Protein AF-Q6QBT2-F1 (afdb_monomer_lite)

Foldseek 3Di:
DPDPPVVCVLCVQLQPDDDPALADFFFWKFFAAQAPPDQPGLVVRQWDQDPPRQTAGLTAGETQDCVSLVSCCVDPNNVRYDPLSYFYHHDHLQQALCCQAPNSLVVRLVSNVVSVVVSCVSYPGTQAIETEFEQRHNNRLRNVLNNLVVCCVVPVPHAAEYEYEQDDPVRHPDPCSVVSNVVSVVSCVVRHPYYHYHYPVVLVCCCCPPVVDPDDDVSSSSSVVSVVVCVVCVVSRHPD

Organism: NCBI:txid264970

pLDDT: mean 75.86, std 19.25, range [23.14, 93.19]

InterPro domains:
  IPR000217 Tubulin [PR01161] (47-66)
  IPR000217 Tubulin [PR01161] (89-100)
  IPR000217 Tubulin [PR01161] (102-126)
  IPR000217 Tubulin [PR01161] (128-146)
  IPR000217 Tubulin [PR01161] (147-168)
  IPR000217 Tubulin [PR01161] (172-185)
  IPR000217 Tubulin [PR01161] (186-206)
  IPR000217 Tubulin [PTHR11588] (42-240)
  IPR002453 Beta tubulin [PR01163] (37-54)
  IPR002453 Beta tubulin [PR01163] (84-95)
  IPR002453 Beta tubulin [PR01163] (104-122)
  IPR002453 Beta tubulin [PR01163] (148-160)
  IPR002453 Beta tubulin [PR01163] (208-220)
  IPR002453 Beta tubulin [PR01163] (226-235)
  IPR003008 Tubulin/FtsZ, GTPase domain [PF00091] (43-207)
  IPR003008 Tubulin/FtsZ, GTPase domain [SM00864] (43-240)
  IPR017975 Tubulin, conserved site [PS00227] (136-142)
  IPR036525 Tubulin/FtsZ, GTPase domain superfamily [G3DSA:3.40.50.1440] (24-240)
  IPR036525 Tubulin/FtsZ, GTPase domain superfamily [SSF52490] (39-239)

Radius of gyration: 17.33 Å; chains: 1; bounding box: 50×34×47 Å

Secondary structure (DSSP, 8-state):
--SSSTTHHHHSS---SS---TT----EEEEEEPPPSSTT-GGGGTEEEETTTEEEE-EEEEESSHHHHHHHHHSTTGGGS-GGGEEE-SS--TT-HHIIIIIHHHHHHHHHHHHHHHHHHTSSSEEEEEEEEESSSHIIIIIHHHHHHHHHHH-TTSEEEEEEEE--TTT---TTHHHHHHHHHHHHHHH-SEEEEEEHHHHHHHHHHTS--SS--HHHHHHHHHHHHHHHTHHHHS--

Sequence (240 aa):
FTSRPVSAVTKSVPLSSSRFPASTALTAMACTTVPPTSSWSAWSVYFNEASGNKYVPRAVLVDLEPGTMDAVRAGPFGQLFRPDNFVFGQSGAGNNWAKGHYTEGAELVDQVLDVVRREAESCDCIQGFQITHSLGGGTGAGMGTLLISKIREEFPDRMMATFSVVPSPKVSDTVVEPYNATLSVHQLVENSDETFCIDNEALYDICMRTLKLPNPSYGDLNHLVSAVMSGVTTCLRFPG

Structure (mmCIF, N/CA/C/O backbone):
data_AF-Q6QBT2-F1
#
_entry.id   AF-Q6QBT2-F1
#
loop_
_atom_site.group_PDB
_atom_site.id
_atom_site.type_symbol
_atom_site.label_atom_id
_atom_site.label_alt_id
_atom_site.label_comp_id
_atom_site.label_asym_id
_atom_site.label_entity_id
_atom_site.label_seq_id
_atom_site.pdbx_PDB_ins_code
_atom_site.Cartn_x
_atom_site.Cartn_y
_atom_site.Cartn_z
_atom_site.occupancy
_atom_site.B_iso_or_equiv
_atom_site.auth_seq_id
_atom_site.auth_comp_id
_atom_site.auth_asym_id
_atom_site.auth_atom_id
_atom_site.pdbx_PDB_model_num
ATOM 1 N N . PHE A 1 1 ? -31.746 1.662 -11.233 1.00 23.14 1 PHE A N 1
ATOM 2 C CA . PHE A 1 1 ? -31.271 2.555 -10.155 1.00 23.14 1 PHE A CA 1
ATOM 3 C C . PHE A 1 1 ? -30.345 1.848 -9.148 1.00 23.14 1 PHE A C 1
ATOM 5 O O . PHE A 1 1 ? -30.112 2.385 -8.079 1.00 23.14 1 PHE A O 1
ATOM 12 N N . THR A 1 2 ? -29.745 0.694 -9.477 1.00 24.06 2 THR A N 1
ATOM 13 C CA . THR A 1 2 ? -29.110 -0.183 -8.464 1.00 24.06 2 THR A CA 1
ATOM 14 C C . THR A 1 2 ? -27.745 -0.771 -8.859 1.00 24.06 2 THR A C 1
ATOM 16 O O . THR A 1 2 ? -27.259 -1.668 -8.190 1.00 24.06 2 THR A O 1
ATOM 19 N N . SER A 1 3 ? -27.073 -0.272 -9.904 1.00 23.22 3 SER A N 1
ATOM 20 C CA . SER A 1 3 ? -25.808 -0.868 -10.391 1.00 23.22 3 SER A CA 1
ATOM 21 C C . SER A 1 3 ? -24.565 0.027 -10.292 1.00 23.22 3 SER A C 1
ATOM 23 O O . SER A 1 3 ? -23.471 -0.405 -10.644 1.00 23.22 3 SER A O 1
ATOM 25 N N . ARG A 1 4 ? -24.695 1.275 -9.822 1.00 24.14 4 ARG A N 1
ATOM 26 C CA . ARG A 1 4 ? -23.588 2.252 -9.815 1.00 24.14 4 ARG A CA 1
ATOM 27 C C . ARG A 1 4 ? -22.655 2.241 -8.586 1.00 24.14 4 ARG A C 1
ATOM 29 O O . ARG A 1 4 ? -21.475 2.491 -8.812 1.00 24.14 4 ARG A O 1
ATOM 36 N N . PRO A 1 5 ? -23.074 1.924 -7.343 1.00 25.14 5 PRO A N 1
ATOM 37 C CA . PRO A 1 5 ? -22.151 1.982 -6.201 1.00 25.14 5 PRO A CA 1
ATOM 38 C C . PRO A 1 5 ? -21.225 0.753 -6.101 1.00 25.14 5 PRO A C 1
ATOM 40 O O . PRO A 1 5 ? -20.109 0.859 -5.612 1.00 25.14 5 PRO A O 1
ATOM 43 N N . VAL A 1 6 ? -21.635 -0.403 -6.637 1.00 27.66 6 VAL A N 1
ATOM 44 C CA . VAL A 1 6 ? -20.929 -1.693 -6.459 1.00 27.66 6 VAL A CA 1
ATOM 45 C C . VAL A 1 6 ? -19.663 -1.809 -7.317 1.00 27.66 6 VAL A C 1
ATOM 47 O O . VAL A 1 6 ? -18.697 -2.460 -6.930 1.00 27.66 6 VAL A O 1
ATOM 50 N N . SER A 1 7 ? -19.617 -1.119 -8.460 1.00 23.86 7 SER A N 1
ATOM 51 C CA . SER A 1 7 ? -18.407 -1.065 -9.289 1.00 23.86 7 SER A CA 1
ATOM 52 C C . SER A 1 7 ? -17.306 -0.218 -8.635 1.00 23.86 7 SER A C 1
ATOM 54 O O . SER A 1 7 ? -16.150 -0.346 -9.019 1.00 23.86 7 SER A O 1
ATOM 56 N N . ALA A 1 8 ? -17.636 0.607 -7.634 1.00 29.05 8 ALA A N 1
ATOM 57 C CA . ALA A 1 8 ? -16.680 1.476 -6.963 1.00 29.05 8 ALA A CA 1
ATOM 58 C C . ALA A 1 8 ? -15.768 0.729 -5.987 1.00 29.05 8 ALA A C 1
ATOM 60 O O . ALA A 1 8 ? -14.699 1.230 -5.736 1.00 29.05 8 ALA A O 1
ATOM 61 N N . VAL A 1 9 ? -16.098 -0.461 -5.474 1.00 32.84 9 VAL A N 1
ATOM 62 C CA . VAL A 1 9 ? -15.214 -1.163 -4.505 1.00 32.84 9 VAL A CA 1
ATOM 63 C C . VAL A 1 9 ? -13.911 -1.638 -5.155 1.00 32.84 9 VAL A C 1
ATOM 65 O O . VAL A 1 9 ? -12.879 -1.742 -4.509 1.00 32.84 9 VAL A O 1
ATOM 68 N N . THR A 1 10 ? -13.972 -1.910 -6.459 1.00 32.47 10 THR A N 1
ATOM 69 C CA . THR A 1 10 ? -12.833 -2.333 -7.281 1.00 32.47 10 THR A CA 1
ATOM 70 C C . THR A 1 10 ? -12.317 -1.215 -8.180 1.00 32.47 10 THR A C 1
ATOM 72 O O . THR A 1 10 ? -11.136 -1.173 -8.502 1.00 32.47 10 THR A O 1
ATOM 75 N N . LYS A 1 11 ? -13.201 -0.294 -8.589 1.00 29.30 11 LYS A N 1
ATOM 76 C CA . LYS A 1 11 ? -12.831 0.891 -9.369 1.00 29.30 11 LYS A CA 1
ATOM 77 C C . LYS A 1 11 ? -12.440 2.095 -8.511 1.00 29.30 11 LYS A C 1
ATOM 79 O O . LYS A 1 11 ? -12.083 3.101 -9.106 1.00 29.30 11 LYS A O 1
ATOM 84 N N . SER A 1 12 ? -12.528 2.051 -7.176 1.00 32.59 12 SER A N 1
ATOM 85 C CA . SER A 1 12 ? -12.297 3.205 -6.278 1.00 32.59 12 SER A CA 1
ATOM 86 C C . SER A 1 12 ? -10.874 3.725 -6.315 1.00 32.59 12 SER A C 1
ATOM 88 O O . SER A 1 12 ? -10.666 4.859 -5.903 1.00 32.59 12 SER A O 1
ATOM 90 N N . VAL A 1 13 ? -9.927 2.989 -6.893 1.00 33.75 13 VAL A N 1
ATOM 91 C CA . VAL A 1 13 ? -8.681 3.584 -7.379 1.00 33.75 13 VAL A CA 1
ATOM 92 C C . VAL A 1 13 ? -8.704 3.573 -8.914 1.00 33.75 13 VAL A C 1
ATOM 94 O O . VAL A 1 13 ? -8.095 2.711 -9.546 1.00 33.75 13 VAL A O 1
ATOM 97 N N . PRO A 1 14 ? -9.446 4.488 -9.566 1.00 30.33 14 PRO A N 1
ATOM 98 C CA . PRO A 1 14 ? -9.354 4.663 -11.001 1.00 30.33 14 PRO A CA 1
ATOM 99 C C . PRO A 1 14 ? -8.041 5.414 -11.218 1.00 30.33 14 PRO A C 1
ATOM 101 O O . PRO A 1 14 ? -7.978 6.638 -11.130 1.00 30.33 14 PRO A O 1
ATOM 104 N N . LEU A 1 15 ? -6.959 4.677 -11.428 1.00 37.97 15 LEU A N 1
ATOM 105 C CA . LEU A 1 15 ? -5.639 5.247 -11.691 1.00 37.97 15 LEU A CA 1
ATOM 106 C C . LEU A 1 15 ? -5.616 5.791 -13.115 1.00 37.97 15 LEU A C 1
ATOM 108 O O . LEU A 1 15 ? -5.025 5.215 -14.027 1.00 37.97 15 LEU A O 1
ATOM 112 N N . SER A 1 16 ? -6.333 6.894 -13.322 1.00 25.88 16 SER A N 1
ATOM 113 C CA . SER A 1 16 ? -6.260 7.660 -14.547 1.00 25.88 16 SER A CA 1
ATOM 114 C C . SER A 1 16 ? -4.892 8.332 -14.609 1.00 25.88 16 SER A C 1
ATOM 116 O O . SER A 1 16 ? -4.575 9.222 -13.825 1.00 25.88 16 SER A O 1
ATOM 118 N N . SER A 1 17 ? -4.116 7.913 -15.604 1.00 26.62 17 SER A N 1
ATOM 119 C CA . SER A 1 17 ? -3.181 8.755 -16.357 1.00 26.62 17 SER A CA 1
ATOM 120 C C . SER A 1 17 ? -1.884 9.261 -15.717 1.00 26.62 17 SER A C 1
ATOM 122 O O . SER A 1 17 ? -1.267 10.153 -16.291 1.00 26.62 17 SER A O 1
ATOM 124 N N . SER A 1 18 ? -1.357 8.663 -14.652 1.00 26.78 18 SER A N 1
ATOM 125 C CA . SER A 1 18 ? 0.071 8.845 -14.352 1.00 26.78 18 SER A CA 1
ATOM 126 C C . SER A 1 18 ? 0.587 7.745 -13.447 1.00 26.78 18 SER A C 1
ATOM 128 O O . SER A 1 18 ? 0.124 7.638 -12.322 1.00 26.78 18 SER A O 1
ATOM 130 N N . ARG A 1 19 ? 1.529 6.958 -13.985 1.00 31.70 19 ARG A N 1
ATOM 131 C CA . ARG A 1 19 ? 2.502 6.097 -13.297 1.00 31.70 19 ARG A CA 1
ATOM 132 C C . ARG A 1 19 ? 1.980 5.474 -11.990 1.00 31.70 19 ARG A C 1
ATOM 134 O O . ARG A 1 19 ? 1.960 6.114 -10.951 1.00 31.70 19 ARG A O 1
ATOM 141 N N . PHE A 1 20 ? 1.703 4.176 -12.021 1.00 34.19 20 PHE A N 1
ATOM 142 C CA . PHE A 1 20 ? 2.238 3.332 -10.957 1.00 34.19 20 PHE A CA 1
ATOM 143 C C . PHE A 1 20 ? 3.721 3.170 -11.321 1.00 34.19 20 PHE A C 1
ATOM 145 O O . PHE A 1 20 ? 4.026 2.296 -12.131 1.00 34.19 20 PHE A O 1
ATOM 152 N N . PRO A 1 21 ? 4.660 4.043 -10.895 1.00 32.09 21 PRO A N 1
ATOM 153 C CA . PRO A 1 21 ? 6.038 3.608 -10.951 1.00 32.09 21 PRO A CA 1
ATOM 154 C C . PRO A 1 21 ? 6.138 2.470 -9.933 1.00 32.09 21 PRO A C 1
ATOM 156 O O . PRO A 1 21 ? 5.452 2.473 -8.907 1.00 32.09 21 PRO A O 1
ATOM 159 N N . ALA A 1 22 ? 7.042 1.531 -10.148 1.00 32.88 22 ALA A N 1
ATOM 160 C CA . ALA A 1 22 ? 7.424 0.567 -9.125 1.00 32.88 22 ALA A CA 1
ATOM 161 C C . ALA A 1 22 ? 7.916 1.230 -7.802 1.00 32.88 22 ALA A C 1
ATOM 163 O O . ALA A 1 22 ? 8.251 0.519 -6.856 1.00 32.88 22 ALA A O 1
ATOM 164 N N . SER A 1 23 ? 7.904 2.572 -7.679 1.00 31.78 23 SER A N 1
ATOM 165 C CA . SER A 1 23 ? 8.464 3.345 -6.571 1.00 31.78 23 SER A CA 1
ATOM 166 C C . SER A 1 23 ? 7.519 4.039 -5.572 1.00 31.78 23 SER A C 1
ATOM 168 O O . SER A 1 23 ? 8.003 4.406 -4.500 1.00 31.78 23 SER A O 1
ATOM 170 N N . THR A 1 24 ? 6.229 4.257 -5.859 1.00 34.53 24 THR A N 1
ATOM 171 C CA . THR A 1 24 ? 5.439 5.293 -5.144 1.00 34.53 24 THR A CA 1
ATOM 172 C C . THR A 1 24 ? 4.012 4.787 -4.864 1.00 34.53 24 THR A C 1
ATOM 174 O O . THR A 1 24 ? 3.199 4.665 -5.769 1.00 34.53 24 THR A O 1
ATOM 177 N N . ALA A 1 25 ? 3.768 4.195 -3.691 1.00 38.91 25 ALA A N 1
ATOM 178 C CA . ALA A 1 25 ? 3.260 4.890 -2.502 1.00 38.91 25 ALA A CA 1
ATOM 179 C C . ALA A 1 25 ? 1.769 5.236 -2.585 1.00 38.91 25 ALA A C 1
ATOM 181 O O . ALA A 1 25 ? 1.338 6.382 -2.646 1.00 38.91 25 ALA A O 1
ATOM 182 N N . LEU A 1 26 ? 0.964 4.185 -2.555 1.00 36.19 26 LEU A N 1
ATOM 183 C CA . LEU A 1 26 ? -0.349 4.307 -1.970 1.00 36.19 26 LEU A CA 1
ATOM 184 C C . LEU A 1 26 ? -0.543 3.061 -1.131 1.00 36.19 26 LEU A C 1
ATOM 186 O O . LEU A 1 26 ? -1.018 2.046 -1.634 1.00 36.19 26 LEU A O 1
ATOM 190 N N . THR A 1 27 ? -0.116 3.137 0.133 1.00 41.97 27 THR A N 1
ATOM 191 C CA . THR A 1 27 ? -0.465 2.126 1.132 1.00 41.97 27 THR A CA 1
ATOM 192 C C . THR A 1 27 ? -1.956 2.241 1.391 1.00 41.97 27 THR A C 1
ATOM 194 O O . THR A 1 27 ? -2.378 2.877 2.348 1.00 41.97 27 THR A O 1
ATOM 197 N N . ALA A 1 28 ? -2.756 1.687 0.479 1.00 43.19 28 ALA A N 1
ATOM 198 C CA . ALA A 1 28 ? -4.190 1.584 0.646 1.00 43.19 28 ALA A CA 1
ATOM 199 C C . ALA A 1 28 ? -4.421 0.602 1.781 1.00 43.19 28 ALA A C 1
ATOM 201 O O . ALA A 1 28 ? -4.203 -0.595 1.595 1.00 43.19 28 ALA A O 1
ATOM 202 N N . MET A 1 29 ? -4.818 1.128 2.935 1.00 44.72 29 MET A N 1
ATOM 203 C CA . MET A 1 29 ? -5.257 0.314 4.051 1.00 44.72 29 MET A CA 1
ATOM 204 C C . MET A 1 29 ? -6.764 0.160 4.007 1.00 44.72 29 MET A C 1
ATOM 206 O O . MET A 1 29 ? -7.469 1.134 4.259 1.00 44.72 29 MET A O 1
ATOM 210 N N . ALA A 1 30 ? -7.256 -1.040 3.709 1.00 50.44 30 ALA A N 1
ATOM 211 C CA . ALA A 1 30 ? -8.673 -1.332 3.879 1.00 50.44 30 ALA A CA 1
ATOM 212 C C . ALA A 1 30 ? -8.905 -2.037 5.215 1.00 50.44 30 ALA A C 1
ATOM 214 O O . ALA A 1 30 ? -8.354 -3.111 5.460 1.00 50.44 30 ALA A O 1
ATOM 215 N N . CYS A 1 31 ? -9.727 -1.424 6.063 1.00 45.59 31 CYS A N 1
ATOM 216 C CA . CYS A 1 31 ? -10.259 -2.057 7.261 1.00 45.59 31 CYS A CA 1
ATOM 217 C C . CYS A 1 31 ? -11.467 -2.904 6.854 1.00 45.59 31 CYS A C 1
ATOM 219 O O . CYS A 1 31 ? -12.434 -2.367 6.315 1.00 45.59 31 CYS A O 1
ATOM 221 N N . THR A 1 32 ? -11.400 -4.216 7.077 1.00 52.56 32 THR A N 1
ATOM 222 C CA . THR A 1 32 ? -12.521 -5.132 6.809 1.00 52.56 32 THR A CA 1
ATOM 223 C C . THR A 1 32 ? -13.320 -5.346 8.086 1.00 52.56 32 THR A C 1
ATOM 225 O O . THR A 1 32 ? -12.728 -5.564 9.139 1.00 52.56 32 THR A O 1
ATOM 228 N N . THR A 1 33 ? -14.651 -5.278 8.025 1.00 50.88 33 THR A N 1
ATOM 229 C CA . THR A 1 33 ? -15.525 -5.581 9.173 1.00 50.88 33 THR A CA 1
ATOM 230 C C . THR A 1 33 ? -16.295 -6.879 8.977 1.00 50.88 33 THR A C 1
ATOM 232 O O . THR A 1 33 ? -16.504 -7.325 7.849 1.00 50.88 33 THR A O 1
ATOM 235 N N . VAL A 1 34 ? -16.717 -7.505 10.079 1.00 47.50 34 VAL A N 1
ATOM 236 C CA . VAL A 1 34 ? -17.575 -8.699 10.022 1.00 47.50 34 VAL A CA 1
ATOM 237 C C . VAL A 1 34 ? -18.929 -8.312 9.406 1.00 47.50 34 VAL A C 1
ATOM 239 O O . VAL A 1 34 ? -19.552 -7.359 9.884 1.00 47.50 34 VAL A O 1
ATOM 242 N N . PRO A 1 35 ? -19.418 -9.016 8.366 1.00 49.38 35 PRO A N 1
ATOM 243 C CA . PRO A 1 35 ? -20.702 -8.691 7.762 1.00 49.38 35 PRO A CA 1
ATOM 244 C C . PRO A 1 35 ? -21.844 -8.908 8.772 1.00 49.38 35 PRO A C 1
ATOM 246 O O . PRO A 1 35 ? -21.860 -9.926 9.472 1.00 49.38 35 PRO A O 1
ATOM 249 N N . PRO A 1 36 ? -22.834 -7.999 8.851 1.00 46.97 36 PRO A N 1
ATOM 250 C CA . PRO A 1 36 ? -24.040 -8.232 9.637 1.00 46.97 36 PRO A CA 1
ATOM 251 C C . PRO A 1 36 ? -24.769 -9.493 9.160 1.00 46.97 36 PRO A C 1
ATOM 253 O O . PRO A 1 36 ? -24.796 -9.797 7.970 1.00 46.97 36 PRO A O 1
ATOM 256 N N . THR A 1 37 ? -25.416 -10.209 10.081 1.00 50.31 37 THR A N 1
ATOM 257 C CA . THR A 1 37 ? -26.161 -11.459 9.820 1.00 50.31 37 THR A CA 1
ATOM 258 C C . THR A 1 37 ? -27.360 -11.301 8.870 1.00 50.31 37 THR A C 1
ATOM 260 O O . THR A 1 37 ? -27.988 -12.292 8.499 1.00 50.31 37 THR A O 1
ATOM 263 N N . SER A 1 38 ? -27.684 -10.076 8.447 1.00 49.00 38 SER A N 1
ATOM 264 C CA . SER A 1 38 ? -28.693 -9.776 7.437 1.00 49.00 38 SER A CA 1
ATOM 265 C C . SER A 1 38 ? -28.053 -9.491 6.072 1.00 49.00 38 SER A C 1
ATOM 267 O O . SER A 1 38 ? -27.136 -8.688 5.924 1.00 49.00 38 SER A O 1
ATOM 269 N N . SER A 1 39 ? -28.606 -10.124 5.036 1.00 43.97 39 SER A N 1
ATOM 270 C CA . SER A 1 39 ? -28.177 -10.108 3.625 1.00 43.97 39 SER A CA 1
ATOM 271 C C . SER A 1 39 ? -28.080 -8.729 2.944 1.00 43.97 39 SER A C 1
ATOM 273 O O . SER A 1 39 ? -27.693 -8.651 1.781 1.00 43.97 39 SER A O 1
ATOM 275 N N . TRP A 1 40 ? -28.403 -7.641 3.646 1.00 44.19 40 TRP A N 1
ATOM 276 C CA . TRP A 1 40 ? -28.527 -6.280 3.115 1.00 44.19 40 TRP A CA 1
ATOM 277 C C . TRP A 1 40 ? -27.401 -5.328 3.554 1.00 44.19 40 TRP A C 1
ATOM 279 O O . TRP A 1 40 ? -27.513 -4.129 3.318 1.00 44.19 40 TRP A O 1
ATOM 289 N N . SER A 1 41 ? -26.322 -5.827 4.169 1.00 55.44 41 SER A N 1
ATOM 290 C CA . SER A 1 41 ? -25.271 -4.962 4.738 1.00 55.44 41 SER A CA 1
ATOM 291 C C . SER A 1 41 ? -23.838 -5.343 4.353 1.00 55.44 41 SER A C 1
ATOM 293 O O . SER A 1 41 ? -22.898 -4.848 4.956 1.00 55.44 41 SER A O 1
ATOM 295 N N . ALA A 1 42 ? -23.610 -6.185 3.343 1.00 59.69 42 ALA A N 1
ATOM 296 C CA . ALA A 1 42 ? -22.251 -6.634 3.000 1.00 59.69 42 ALA A CA 1
ATOM 297 C C . ALA A 1 42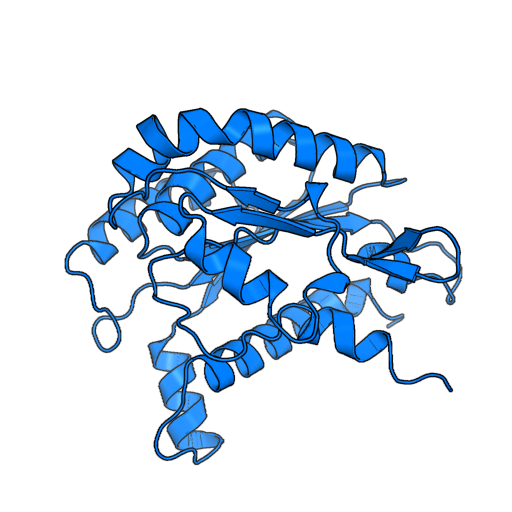 ? -21.336 -5.522 2.421 1.00 59.69 42 ALA A C 1
ATOM 299 O O . ALA A 1 42 ? -20.118 -5.668 2.342 1.00 59.69 42 ALA A O 1
ATOM 300 N N . TRP A 1 43 ? -21.901 -4.370 2.049 1.00 65.12 43 TRP A N 1
ATOM 301 C CA . TRP A 1 43 ? -21.146 -3.177 1.646 1.00 65.12 43 TRP A CA 1
ATOM 302 C C . TRP A 1 43 ? -20.525 -2.407 2.822 1.00 65.12 43 TRP A C 1
ATOM 304 O O . TRP A 1 43 ? -19.558 -1.676 2.596 1.00 65.12 43 TRP A O 1
ATOM 314 N N . SER A 1 44 ? -21.008 -2.584 4.062 1.00 69.69 44 SER A N 1
ATOM 315 C CA . SER A 1 44 ? -20.441 -1.910 5.247 1.00 69.69 44 SER A CA 1
ATOM 316 C C . SER A 1 44 ? -19.008 -2.351 5.565 1.00 69.69 44 SER A C 1
ATOM 318 O O . SER A 1 44 ? -18.285 -1.639 6.267 1.00 69.69 44 SER A O 1
ATOM 320 N N . VAL A 1 45 ? -18.592 -3.493 4.999 1.00 73.44 45 VAL A N 1
ATOM 321 C CA . VAL A 1 45 ? -17.246 -4.067 5.120 1.00 73.44 45 VAL A CA 1
ATOM 322 C C . VAL A 1 45 ? -16.182 -3.094 4.626 1.00 73.44 45 VAL A C 1
ATOM 324 O O . VAL A 1 45 ? -15.161 -2.939 5.278 1.00 73.44 45 VAL A O 1
ATOM 327 N N . TYR A 1 46 ? -16.433 -2.409 3.506 1.00 79.31 46 TYR A N 1
ATOM 328 C CA . TYR A 1 46 ? -15.466 -1.498 2.881 1.00 79.31 46 TYR A CA 1
ATOM 329 C C . TYR A 1 46 ? -15.908 -0.032 2.884 1.00 79.31 46 TYR A C 1
ATOM 331 O O . TYR A 1 46 ? -15.102 0.845 2.569 1.00 79.31 46 TYR A O 1
ATOM 339 N N . PHE A 1 47 ? -17.171 0.256 3.215 1.00 81.12 47 PHE A N 1
ATOM 340 C CA . PHE A 1 47 ? -17.722 1.608 3.175 1.00 81.12 47 PHE A CA 1
ATOM 341 C C . PHE A 1 47 ? -18.328 2.019 4.510 1.00 81.12 47 PHE A C 1
ATOM 343 O O . PHE A 1 47 ? -19.057 1.270 5.156 1.00 81.12 47 PHE A O 1
ATOM 350 N N . ASN A 1 48 ? -18.057 3.267 4.870 1.00 80.94 48 ASN A N 1
ATOM 351 C CA . ASN A 1 48 ? -18.767 4.019 5.886 1.00 80.94 48 ASN A CA 1
ATOM 352 C C . ASN A 1 48 ? -19.942 4.759 5.239 1.00 80.94 48 ASN A C 1
ATOM 354 O O . ASN A 1 48 ? -19.768 5.451 4.233 1.00 80.94 48 ASN A O 1
ATOM 358 N N . GLU A 1 49 ? -21.135 4.645 5.818 1.00 80.94 49 GLU A N 1
ATOM 359 C CA . GLU A 1 49 ? -22.276 5.472 5.430 1.00 80.94 49 GLU A CA 1
ATOM 360 C C . GLU A 1 49 ? -22.179 6.827 6.139 1.00 80.94 49 GLU A C 1
ATOM 362 O O . GLU A 1 49 ? -22.268 6.925 7.361 1.00 80.94 49 GLU A O 1
ATOM 367 N N . ALA A 1 50 ? -21.946 7.881 5.364 1.00 78.31 50 ALA A N 1
ATOM 368 C CA . ALA A 1 50 ? -22.015 9.256 5.829 1.00 78.31 50 ALA A CA 1
ATOM 369 C C . ALA A 1 50 ? -23.432 9.820 5.634 1.00 78.31 50 ALA A C 1
ATOM 371 O O . ALA A 1 50 ? -24.285 9.239 4.957 1.00 78.31 50 ALA A O 1
ATOM 372 N N . SER A 1 51 ? -23.682 10.998 6.205 1.00 75.69 51 SER A N 1
ATOM 373 C CA . SER A 1 51 ? -24.961 11.690 6.055 1.00 75.69 51 SER A CA 1
ATOM 374 C C . SER A 1 51 ? -25.306 11.950 4.580 1.00 75.69 51 SER A C 1
ATOM 376 O O . SER A 1 51 ? -24.448 12.263 3.753 1.00 75.69 51 SER A O 1
ATOM 378 N N . GLY A 1 52 ? -26.593 11.815 4.242 1.00 76.50 52 GLY A N 1
ATOM 379 C CA . GLY A 1 52 ? -27.100 12.085 2.893 1.00 76.50 52 GLY A CA 1
ATOM 380 C C . GLY A 1 52 ? -26.858 10.971 1.868 1.00 76.50 52 GLY A C 1
ATOM 381 O O . GLY A 1 52 ? -26.665 11.280 0.694 1.00 76.50 52 GLY A O 1
ATOM 382 N N . ASN A 1 53 ? -26.874 9.695 2.281 1.00 76.06 53 ASN A N 1
ATOM 383 C CA . ASN A 1 53 ? -26.648 8.522 1.415 1.00 76.06 53 ASN A CA 1
ATOM 384 C C . ASN A 1 53 ? -25.300 8.566 0.669 1.00 76.06 53 ASN A C 1
ATOM 386 O O . ASN A 1 53 ? -25.175 8.060 -0.452 1.00 76.06 53 ASN A O 1
ATOM 390 N N . LYS A 1 54 ? -24.289 9.211 1.265 1.00 81.31 54 LYS A N 1
ATOM 391 C CA . LYS A 1 54 ? -22.930 9.252 0.722 1.00 81.31 54 LYS A CA 1
ATOM 392 C C . LYS A 1 54 ? -22.114 8.138 1.367 1.00 81.31 54 LYS A C 1
ATOM 394 O O . LYS A 1 54 ? -21.953 8.115 2.578 1.00 81.31 54 LYS A O 1
ATOM 399 N N . TYR A 1 55 ? -21.553 7.252 0.554 1.00 81.69 55 TYR A N 1
ATOM 400 C CA . TYR A 1 55 ? -20.690 6.173 1.030 1.00 81.69 55 TYR A CA 1
ATOM 401 C C . TYR A 1 55 ? -19.226 6.564 0.856 1.00 81.69 55 TYR A C 1
ATOM 403 O O . TYR A 1 55 ? -18.813 6.946 -0.240 1.00 81.69 55 TYR A O 1
ATOM 411 N N . VAL A 1 56 ? -18.454 6.480 1.935 1.00 82.62 56 VAL A N 1
ATOM 412 C CA . VAL A 1 56 ? -17.029 6.822 1.969 1.00 82.62 56 VAL A CA 1
ATOM 413 C C . VAL A 1 56 ? -16.221 5.534 2.151 1.00 82.62 56 VAL A C 1
ATOM 415 O O . VAL A 1 56 ? -16.510 4.779 3.079 1.00 82.62 56 VAL A O 1
ATOM 418 N N . PRO A 1 57 ? -15.231 5.245 1.292 1.00 82.94 57 PRO A N 1
ATOM 419 C CA . PRO A 1 57 ? -14.361 4.088 1.449 1.00 82.94 57 PRO A CA 1
ATOM 420 C C . PRO A 1 57 ? -13.573 4.159 2.760 1.00 82.94 57 PRO A C 1
ATOM 422 O O . PRO A 1 57 ? -13.010 5.206 3.083 1.00 82.94 57 PRO A O 1
ATOM 425 N N . ARG A 1 58 ? -13.476 3.031 3.469 1.00 81.94 58 ARG A N 1
ATOM 426 C CA . ARG A 1 58 ? -12.557 2.833 4.601 1.00 81.94 58 ARG A CA 1
ATOM 427 C C . ARG A 1 58 ? -11.146 2.620 4.064 1.00 81.94 58 ARG A C 1
ATOM 429 O O . ARG A 1 58 ? -10.662 1.494 4.008 1.00 81.94 58 ARG A O 1
ATOM 436 N N . ALA A 1 59 ? -10.543 3.693 3.569 1.00 83.94 59 ALA A N 1
ATOM 437 C CA . ALA A 1 59 ? -9.219 3.679 2.968 1.00 83.94 59 ALA A CA 1
ATOM 438 C C . ALA A 1 59 ? -8.378 4.824 3.523 1.00 83.94 59 ALA A C 1
ATOM 440 O O . ALA A 1 59 ? -8.858 5.957 3.595 1.00 83.94 59 ALA A O 1
ATOM 441 N N . VAL A 1 60 ? -7.128 4.521 3.863 1.00 84.75 60 VAL A N 1
ATOM 442 C CA . VAL A 1 60 ? -6.083 5.508 4.160 1.00 84.75 60 VAL A CA 1
ATOM 443 C C . VAL A 1 60 ? -5.103 5.507 2.995 1.00 84.75 60 VAL A C 1
ATOM 445 O O . VAL A 1 60 ? -4.738 4.437 2.513 1.00 84.75 60 VAL A O 1
ATOM 448 N N . LEU A 1 61 ? -4.738 6.690 2.502 1.00 86.56 61 LEU A N 1
ATOM 449 C CA . LEU A 1 61 ? -3.830 6.877 1.372 1.00 86.56 61 LEU A CA 1
ATOM 450 C C . LEU A 1 61 ? -2.581 7.580 1.886 1.00 86.56 61 LEU A C 1
ATOM 452 O O . LEU A 1 61 ? -2.675 8.655 2.479 1.00 86.56 61 LEU A O 1
ATOM 456 N N . VAL A 1 62 ? -1.431 6.946 1.676 1.00 84.88 62 VAL A N 1
ATOM 457 C CA . VAL A 1 62 ? -0.168 7.365 2.283 1.00 84.88 62 VAL A CA 1
ATOM 458 C C . VAL A 1 62 ? 0.926 7.448 1.234 1.00 84.88 62 VAL A C 1
ATOM 460 O O . VAL A 1 62 ? 1.159 6.470 0.517 1.00 84.88 62 VAL A O 1
ATOM 463 N N . ASP A 1 63 ? 1.616 8.587 1.201 1.00 86.75 63 ASP A N 1
ATOM 464 C CA . ASP A 1 63 ? 2.800 8.819 0.374 1.00 86.75 63 ASP A CA 1
ATOM 465 C C . ASP A 1 63 ? 3.791 9.759 1.078 1.00 86.75 63 ASP A C 1
ATOM 467 O O . ASP A 1 63 ? 3.426 10.548 1.937 1.00 86.75 63 ASP A O 1
ATOM 471 N N . LEU A 1 64 ? 5.072 9.692 0.741 1.00 84.50 64 LEU A N 1
ATOM 472 C CA . LEU A 1 64 ? 6.077 10.646 1.213 1.00 84.50 64 LEU A CA 1
ATOM 473 C C . LEU A 1 64 ? 6.162 11.888 0.312 1.00 84.50 64 LEU A C 1
ATOM 475 O O . LEU A 1 64 ? 6.788 12.877 0.687 1.00 84.50 64 LEU A O 1
ATOM 479 N N . GLU A 1 65 ? 5.500 11.856 -0.848 1.00 83.00 65 GLU A N 1
ATOM 480 C CA . GLU A 1 65 ? 5.419 12.967 -1.793 1.00 83.00 65 GLU A CA 1
ATOM 481 C C . GLU A 1 65 ? 3.958 13.374 -2.069 1.00 83.00 65 GLU A C 1
ATOM 483 O O . GLU A 1 65 ? 3.069 12.524 -2.146 1.00 83.00 65 GLU A O 1
ATOM 488 N N . PRO A 1 66 ? 3.672 14.670 -2.284 1.00 79.69 66 PRO A N 1
ATOM 489 C CA . PRO A 1 66 ? 2.306 15.134 -2.541 1.00 79.69 66 PRO A CA 1
ATOM 490 C C . PRO A 1 66 ? 1.794 14.801 -3.955 1.00 79.69 66 PRO A C 1
ATOM 492 O O . PRO A 1 66 ? 0.585 14.753 -4.182 1.00 79.69 66 PRO A O 1
ATOM 495 N N . GLY A 1 67 ? 2.693 14.558 -4.917 1.00 78.81 67 GLY A N 1
ATOM 496 C CA . GLY A 1 67 ? 2.347 14.484 -6.342 1.00 78.81 67 GLY A CA 1
ATOM 497 C C . GLY A 1 67 ? 1.331 13.392 -6.691 1.00 78.81 67 GLY A C 1
ATOM 498 O O . GLY A 1 67 ? 0.418 13.625 -7.486 1.00 78.81 67 GLY A O 1
ATOM 499 N N . THR A 1 68 ? 1.440 12.217 -6.069 1.00 75.19 68 THR A N 1
ATOM 500 C CA . THR A 1 68 ? 0.502 11.105 -6.292 1.00 75.19 68 THR A CA 1
ATOM 501 C C . THR A 1 68 ? -0.885 11.428 -5.738 1.00 75.19 68 THR A C 1
ATOM 503 O O . THR A 1 68 ? -1.901 11.115 -6.362 1.00 75.19 68 THR A O 1
ATOM 506 N N . MET A 1 69 ? -0.948 12.099 -4.585 1.00 76.69 69 MET A N 1
ATOM 507 C CA . MET A 1 69 ? -2.209 12.442 -3.922 1.00 76.69 69 MET A CA 1
ATOM 508 C C . MET A 1 69 ? -3.020 13.454 -4.736 1.00 76.69 69 MET A C 1
ATOM 510 O O . MET A 1 69 ? -4.238 13.307 -4.870 1.00 76.69 69 MET A O 1
ATOM 514 N N . ASP A 1 70 ? -2.353 14.445 -5.330 1.00 78.62 70 ASP A N 1
ATOM 515 C CA . ASP A 1 70 ? -3.002 15.431 -6.198 1.00 78.62 70 ASP A CA 1
ATOM 516 C C . ASP A 1 70 ? -3.604 14.776 -7.447 1.00 78.62 70 ASP A C 1
ATOM 518 O O . ASP A 1 70 ? -4.729 15.101 -7.839 1.00 78.62 70 ASP A O 1
ATOM 522 N N . ALA A 1 71 ? -2.912 13.790 -8.025 1.00 76.94 71 ALA A N 1
ATOM 523 C CA . ALA A 1 71 ? -3.424 13.020 -9.155 1.00 76.94 71 ALA A CA 1
ATOM 524 C C . ALA A 1 71 ? -4.676 12.208 -8.779 1.00 76.94 71 ALA A C 1
ATOM 526 O O . ALA A 1 71 ? -5.660 12.209 -9.521 1.00 76.94 71 ALA A O 1
ATOM 527 N N . VAL A 1 72 ? -4.686 11.565 -7.603 1.00 75.88 72 VAL A N 1
ATOM 528 C CA . VAL A 1 72 ? -5.860 10.827 -7.097 1.00 75.88 72 VAL A CA 1
ATOM 529 C C . VAL A 1 72 ? -7.037 11.771 -6.850 1.00 75.88 72 VAL A C 1
ATOM 531 O O . VAL A 1 72 ? -8.172 11.457 -7.217 1.00 75.88 72 VAL A O 1
ATOM 534 N N . ARG A 1 73 ? -6.782 12.950 -6.275 1.00 77.06 73 ARG A N 1
ATOM 535 C CA . ARG A 1 73 ? -7.815 13.957 -5.996 1.00 77.06 73 ARG A CA 1
ATOM 536 C C . ARG A 1 73 ? -8.412 14.550 -7.274 1.00 77.06 73 ARG A C 1
ATOM 538 O O . ARG A 1 73 ? -9.616 14.799 -7.314 1.00 77.06 73 ARG A O 1
ATOM 545 N N . ALA A 1 74 ? -7.592 14.755 -8.303 1.00 80.88 74 ALA A N 1
ATOM 546 C CA . ALA A 1 74 ? -8.033 15.196 -9.627 1.00 80.88 74 ALA A CA 1
ATOM 547 C C . ALA A 1 74 ? -8.714 14.078 -10.441 1.00 80.88 74 ALA A C 1
ATOM 549 O O . ALA A 1 74 ? -9.399 14.358 -11.426 1.00 80.88 74 ALA A O 1
ATOM 550 N N . GLY A 1 75 ? -8.534 12.819 -10.035 1.00 76.88 75 GLY A N 1
ATOM 551 C CA . GLY A 1 75 ? -9.125 11.654 -10.676 1.00 76.88 75 GLY A CA 1
ATOM 552 C C . GLY A 1 75 ? -10.655 11.587 -10.549 1.00 76.88 75 GLY A C 1
ATOM 553 O O . GLY A 1 75 ? -11.271 12.258 -9.715 1.00 76.88 75 GLY A O 1
ATOM 554 N N . PRO A 1 76 ? -11.309 10.716 -11.338 1.00 77.50 76 PRO A N 1
ATOM 555 C CA . PRO A 1 76 ? -12.770 10.672 -11.442 1.00 77.50 76 PRO A CA 1
ATOM 556 C C . PRO A 1 76 ? -13.486 10.272 -10.140 1.00 77.50 76 PRO A C 1
ATOM 558 O O . PRO A 1 76 ? -14.669 10.576 -9.987 1.00 77.50 76 PRO A O 1
ATOM 561 N N . PHE A 1 77 ? -12.793 9.623 -9.195 1.00 76.44 77 PHE A N 1
ATOM 562 C CA . PHE A 1 77 ? -13.328 9.284 -7.868 1.00 76.44 77 PHE A CA 1
ATOM 563 C C . PHE A 1 77 ? -12.619 10.020 -6.718 1.00 76.44 77 PHE A C 1
ATOM 565 O O . PHE A 1 77 ? -12.789 9.642 -5.563 1.00 76.44 77 PHE A O 1
ATOM 572 N N . GLY A 1 78 ? -11.885 11.106 -6.980 1.00 70.69 78 GLY A N 1
ATOM 573 C CA . GLY A 1 78 ? -11.168 11.846 -5.932 1.00 70.69 78 GLY A CA 1
ATOM 574 C C . GLY A 1 78 ? -12.070 12.398 -4.817 1.00 70.69 78 GLY A C 1
ATOM 575 O O . GLY A 1 78 ? -11.687 12.403 -3.653 1.00 70.69 78 GLY A O 1
ATOM 576 N N . GLN A 1 79 ? -13.312 12.782 -5.141 1.00 79.44 79 GLN A N 1
ATOM 577 C CA . GLN A 1 79 ? -14.301 13.305 -4.175 1.00 79.44 79 GLN A CA 1
ATOM 578 C C . GLN A 1 79 ? -14.971 12.226 -3.299 1.00 79.44 79 GLN A C 1
ATOM 580 O O . GLN A 1 79 ? -15.790 12.545 -2.422 1.00 79.44 79 GLN A O 1
ATOM 585 N N . LEU A 1 80 ? -14.687 10.952 -3.586 1.00 81.06 80 LEU A N 1
ATOM 586 C CA . LEU A 1 80 ? -15.221 9.809 -2.854 1.00 81.06 80 LEU A CA 1
ATOM 587 C C . LEU A 1 80 ? -14.491 9.616 -1.519 1.00 81.06 80 LEU A C 1
ATOM 589 O O . LEU A 1 80 ? -15.120 9.264 -0.523 1.00 81.06 80 LEU A O 1
ATOM 593 N N . PHE A 1 81 ? -13.184 9.874 -1.502 1.00 78.69 81 PHE A N 1
ATOM 594 C CA . PHE A 1 81 ? -12.335 9.737 -0.325 1.00 78.69 81 PHE A CA 1
ATOM 595 C C . PHE A 1 81 ? -12.511 10.913 0.636 1.00 78.69 81 PHE A C 1
ATOM 597 O O . PHE A 1 81 ? -12.746 12.053 0.224 1.00 78.69 81 PHE A O 1
ATOM 604 N N . ARG A 1 82 ? -12.375 10.641 1.937 1.00 81.25 82 ARG A N 1
ATOM 605 C CA . ARG A 1 82 ? -12.332 11.694 2.954 1.00 81.25 82 ARG A CA 1
ATOM 606 C C . ARG A 1 82 ? -10.991 12.436 2.840 1.00 81.25 82 ARG A C 1
ATOM 608 O O . ARG A 1 82 ? -9.961 11.768 2.823 1.00 81.25 82 ARG A O 1
ATOM 615 N N . PRO A 1 83 ? -10.974 13.782 2.787 1.00 84.00 83 PRO A N 1
ATOM 616 C CA . PRO A 1 83 ? -9.729 14.553 2.743 1.00 84.00 83 PRO A CA 1
ATOM 617 C C . PRO A 1 83 ? -8.770 14.232 3.896 1.00 84.00 83 PRO A C 1
ATOM 619 O O . PRO A 1 83 ? -7.566 14.183 3.680 1.00 84.00 83 PRO A O 1
ATOM 622 N N . ASP A 1 84 ? -9.314 13.933 5.078 1.00 85.25 84 ASP A N 1
ATOM 623 C CA . ASP A 1 84 ? -8.550 13.584 6.284 1.00 85.25 84 ASP A CA 1
ATOM 624 C C . ASP A 1 84 ? -7.812 12.239 6.186 1.00 85.25 84 ASP A C 1
ATOM 626 O O . ASP A 1 84 ? -6.953 11.954 7.015 1.00 85.25 84 ASP A O 1
ATOM 630 N N . ASN A 1 85 ? -8.149 11.406 5.194 1.00 82.75 85 ASN A N 1
ATOM 631 C CA . ASN A 1 85 ? -7.537 10.092 5.001 1.00 82.75 85 ASN A CA 1
ATOM 632 C C . ASN A 1 85 ? -6.345 10.138 4.031 1.00 82.75 85 ASN A C 1
ATOM 634 O O . ASN A 1 85 ? -5.748 9.099 3.747 1.00 82.75 85 ASN A O 1
ATOM 638 N N . PHE A 1 86 ? -6.008 11.322 3.511 1.00 84.44 86 PHE A N 1
ATOM 639 C CA . PHE A 1 86 ? -4.795 11.555 2.736 1.00 84.44 86 PHE A CA 1
ATOM 640 C C . PHE A 1 86 ? -3.697 12.038 3.679 1.00 84.44 86 PHE A C 1
ATOM 642 O O . PHE A 1 86 ? -3.770 13.153 4.194 1.00 84.44 86 PHE A O 1
ATOM 649 N N . VAL A 1 87 ? -2.667 11.221 3.867 1.00 86.31 87 VAL A N 1
ATOM 650 C CA . VAL A 1 87 ? -1.498 11.570 4.675 1.00 86.31 87 VAL A CA 1
ATOM 651 C C . VAL A 1 87 ? -0.290 11.601 3.755 1.00 86.31 87 VAL A C 1
ATOM 653 O O . VAL A 1 87 ? 0.015 10.604 3.103 1.00 86.31 87 VAL A O 1
ATOM 656 N N . PHE A 1 88 ? 0.377 12.752 3.666 1.00 87.06 88 PHE A N 1
ATOM 657 C CA . PHE A 1 88 ? 1.527 12.894 2.783 1.00 87.06 88 PHE A CA 1
ATOM 658 C C . PHE A 1 88 ? 2.681 13.692 3.382 1.00 87.06 88 PHE A C 1
ATOM 660 O O . PHE A 1 88 ? 2.480 14.656 4.121 1.00 87.06 88 PHE A O 1
ATOM 667 N N . GLY A 1 89 ? 3.897 13.275 3.034 1.00 85.81 89 GLY A N 1
ATOM 668 C CA . GLY A 1 89 ? 5.136 13.969 3.372 1.00 85.81 89 GLY A CA 1
ATOM 669 C C . GLY A 1 89 ? 5.471 15.116 2.414 1.00 85.81 89 GLY A C 1
ATOM 670 O O . GLY A 1 89 ? 4.768 15.389 1.440 1.00 85.81 89 GLY A O 1
ATOM 671 N N . GLN A 1 90 ? 6.578 15.800 2.708 1.00 83.69 90 GLN A N 1
ATOM 672 C CA . GLN A 1 90 ? 7.163 16.834 1.840 1.00 83.69 90 GLN A CA 1
ATOM 673 C C . GLN A 1 90 ? 8.438 16.357 1.126 1.00 83.69 90 GLN A C 1
ATOM 675 O O . GLN A 1 90 ? 8.944 17.048 0.243 1.00 83.69 90 GLN A O 1
ATOM 680 N N . SER A 1 91 ? 8.975 15.199 1.515 1.00 83.19 91 SER A N 1
ATOM 681 C CA . SER A 1 91 ? 10.280 14.690 1.094 1.00 83.19 91 SER A CA 1
ATOM 682 C C . SER A 1 91 ? 10.168 13.210 0.755 1.00 83.19 91 SER A C 1
ATOM 684 O O . SER A 1 91 ? 9.824 12.388 1.601 1.00 83.19 91 SER A O 1
ATOM 686 N N . GLY A 1 92 ? 10.475 12.860 -0.492 1.00 81.25 92 GLY A N 1
ATOM 687 C CA . GLY A 1 92 ? 10.433 11.481 -0.955 1.00 81.25 92 GLY A CA 1
ATOM 688 C C . GLY A 1 92 ? 11.563 10.606 -0.408 1.00 81.25 92 GLY A C 1
ATOM 689 O O . GLY A 1 92 ? 12.672 11.049 -0.080 1.00 81.25 92 GLY A O 1
ATOM 690 N N . ALA A 1 93 ? 11.315 9.296 -0.409 1.00 83.12 93 ALA A N 1
ATOM 691 C CA . ALA A 1 93 ? 12.330 8.303 -0.065 1.00 83.12 93 ALA A CA 1
ATOM 692 C C . ALA A 1 93 ? 13.415 8.134 -1.148 1.00 83.12 93 ALA A C 1
ATOM 694 O O . ALA A 1 93 ? 14.446 7.521 -0.878 1.00 83.12 93 ALA A O 1
ATOM 695 N N . GLY A 1 94 ? 13.208 8.643 -2.371 1.00 85.06 94 GLY A N 1
ATOM 696 C CA . GLY A 1 94 ? 14.210 8.604 -3.445 1.00 85.06 94 GLY A CA 1
ATOM 697 C C . GLY A 1 94 ? 14.690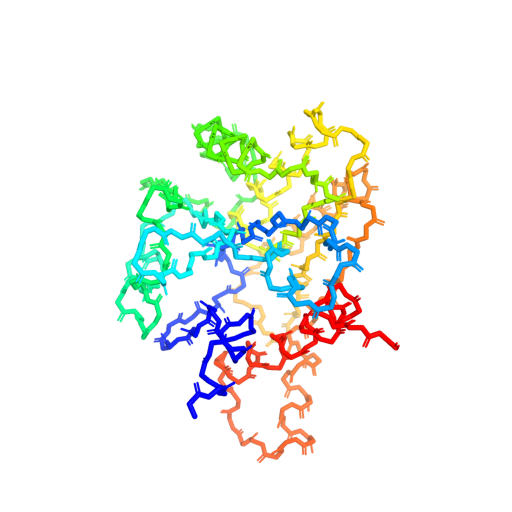 7.190 -3.795 1.00 85.06 94 GLY A C 1
ATOM 698 O O . GLY A 1 94 ? 15.886 6.975 -3.962 1.00 85.06 94 GLY A O 1
ATOM 699 N N . ASN A 1 95 ? 13.772 6.217 -3.852 1.00 84.88 95 ASN A N 1
ATOM 700 C CA . ASN A 1 95 ? 14.067 4.790 -4.071 1.00 84.88 95 ASN A CA 1
ATOM 701 C C . ASN A 1 95 ? 14.991 4.143 -3.031 1.00 84.88 95 ASN A C 1
ATOM 703 O O . ASN A 1 95 ? 15.593 3.109 -3.305 1.00 84.88 95 ASN A O 1
ATOM 707 N N . ASN A 1 96 ? 15.089 4.711 -1.829 1.00 89.38 96 ASN A N 1
ATOM 708 C CA . ASN A 1 96 ? 15.893 4.157 -0.750 1.00 89.38 96 ASN A CA 1
ATOM 709 C C . ASN A 1 96 ? 15.002 3.637 0.384 1.00 89.38 96 ASN A C 1
ATOM 711 O O . ASN A 1 96 ? 14.348 4.422 1.076 1.00 89.38 96 ASN A O 1
ATOM 715 N N . TRP A 1 97 ? 15.019 2.318 0.598 1.00 92.00 97 TRP A N 1
ATOM 716 C CA . TRP A 1 97 ? 14.293 1.670 1.691 1.00 92.00 97 TRP A CA 1
ATOM 717 C C . TRP A 1 97 ? 14.648 2.257 3.062 1.00 92.00 97 TRP A C 1
ATOM 719 O O . TRP A 1 97 ? 13.754 2.540 3.853 1.00 92.00 97 TRP A O 1
ATOM 729 N N . ALA A 1 98 ? 15.928 2.532 3.332 1.00 92.69 98 ALA A N 1
ATOM 730 C CA . ALA A 1 98 ? 16.367 3.045 4.629 1.00 92.69 98 ALA A CA 1
ATOM 731 C C . ALA A 1 98 ? 15.819 4.449 4.917 1.00 92.69 98 ALA A C 1
ATOM 733 O O . ALA A 1 98 ? 15.434 4.725 6.051 1.00 92.69 98 ALA A O 1
ATOM 734 N N . LYS A 1 99 ? 15.717 5.318 3.898 1.00 91.38 99 LYS A N 1
ATOM 735 C CA . LYS A 1 99 ? 15.056 6.625 4.060 1.00 91.38 99 LYS A CA 1
ATOM 736 C C . LYS A 1 99 ? 13.571 6.454 4.372 1.00 91.38 99 LYS A C 1
ATOM 738 O O . LYS A 1 99 ? 13.048 7.127 5.253 1.00 91.38 99 LYS A O 1
ATOM 743 N N . GLY A 1 100 ? 12.901 5.547 3.660 1.00 90.00 100 GLY A N 1
ATOM 744 C CA . GLY A 1 100 ? 11.490 5.249 3.894 1.00 90.00 100 GLY A CA 1
ATOM 745 C C . GLY A 1 100 ? 11.225 4.618 5.263 1.00 90.00 100 GLY A C 1
ATOM 746 O O . GLY A 1 100 ? 10.186 4.880 5.846 1.00 90.00 100 GLY A O 1
ATOM 747 N N . HIS A 1 101 ? 12.146 3.813 5.790 1.00 92.75 101 HIS A N 1
ATOM 748 C CA . HIS A 1 101 ? 11.931 3.055 7.023 1.00 92.75 101 HIS A CA 1
ATOM 749 C C . HIS A 1 101 ? 12.425 3.774 8.286 1.00 92.75 101 HIS A C 1
ATOM 751 O O . HIS A 1 101 ? 11.753 3.746 9.309 1.00 92.75 101 HIS A O 1
ATOM 757 N N . TYR A 1 102 ? 13.593 4.420 8.236 1.00 92.88 102 TYR A N 1
ATOM 758 C CA . TYR A 1 102 ? 14.238 4.971 9.434 1.00 92.88 102 TYR A CA 1
ATOM 759 C C . TYR A 1 102 ? 14.172 6.492 9.551 1.00 92.88 102 TYR A C 1
ATOM 761 O O . TYR A 1 102 ? 14.359 6.998 10.653 1.00 92.88 102 TYR A O 1
ATOM 769 N N . THR A 1 103 ? 13.951 7.227 8.455 1.00 92.56 103 THR A N 1
ATOM 770 C CA . THR A 1 103 ? 13.960 8.700 8.485 1.00 92.56 103 THR A CA 1
ATOM 771 C C . THR A 1 103 ? 12.607 9.288 8.096 1.00 92.56 103 THR A C 1
ATOM 773 O O . THR A 1 103 ? 11.801 9.591 8.964 1.00 92.56 103 THR A O 1
ATOM 776 N N . GLU A 1 104 ? 12.308 9.384 6.802 1.00 89.75 104 GLU A N 1
ATOM 777 C CA . GLU A 1 104 ? 11.149 10.125 6.282 1.00 89.75 104 GLU A CA 1
ATOM 778 C C . GLU A 1 104 ? 9.834 9.433 6.669 1.00 89.75 104 GLU A C 1
ATOM 780 O O . GLU A 1 104 ? 8.881 10.071 7.105 1.00 89.75 104 GLU A O 1
ATOM 785 N N . GLY A 1 105 ? 9.779 8.100 6.551 1.00 87.69 105 GLY A N 1
ATOM 786 C CA . GLY A 1 105 ? 8.585 7.358 6.956 1.00 87.69 105 GLY A CA 1
ATOM 787 C C . GLY A 1 105 ? 8.409 7.281 8.465 1.00 87.69 105 GLY A C 1
ATOM 788 O O . GLY A 1 105 ? 7.269 7.238 8.914 1.00 87.69 105 GLY A O 1
ATOM 789 N N . ALA A 1 106 ? 9.491 7.335 9.248 1.00 90.31 106 ALA A N 1
ATOM 790 C CA . ALA A 1 106 ? 9.406 7.369 10.706 1.00 90.31 106 ALA A CA 1
ATOM 791 C C . ALA A 1 106 ? 8.822 8.696 11.220 1.00 90.31 106 ALA A C 1
ATOM 793 O O . ALA A 1 106 ? 8.119 8.699 12.222 1.00 90.31 106 ALA A O 1
ATOM 794 N N . GLU A 1 107 ? 9.044 9.807 10.516 1.00 91.25 107 GLU A N 1
ATOM 795 C CA . GLU A 1 107 ? 8.408 11.090 10.846 1.00 91.25 107 GLU A CA 1
ATOM 796 C C . GLU A 1 107 ? 6.904 11.108 10.521 1.00 91.25 107 GLU A C 1
ATOM 798 O O . GLU A 1 107 ? 6.126 11.783 11.198 1.00 91.25 107 GLU A O 1
ATOM 803 N N . LEU A 1 108 ? 6.478 10.367 9.489 1.00 90.06 108 LEU A N 1
ATOM 804 C CA . LEU A 1 108 ? 5.086 10.361 9.025 1.00 90.06 108 LEU A CA 1
ATOM 805 C C . LEU A 1 108 ? 4.230 9.248 9.655 1.00 90.06 108 LEU A C 1
ATOM 807 O O . LEU A 1 108 ? 3.005 9.373 9.693 1.00 90.06 108 LEU A O 1
ATOM 811 N N . VAL A 1 109 ? 4.839 8.164 10.149 1.00 90.31 109 VAL A N 1
ATOM 812 C CA .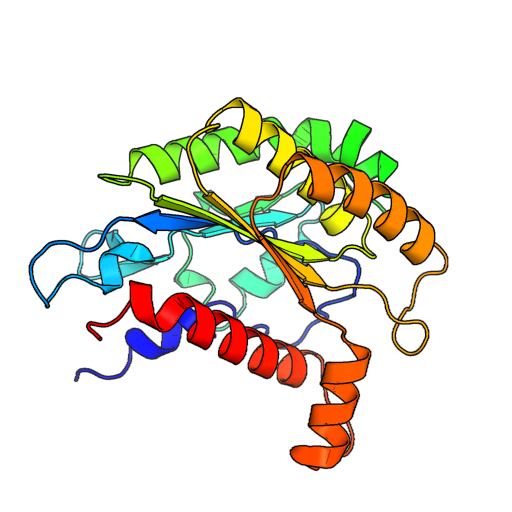 VAL A 1 109 ? 4.118 6.958 10.598 1.00 90.31 109 VAL A CA 1
ATOM 813 C C . VAL A 1 109 ? 3.126 7.239 11.725 1.00 90.31 109 VAL A C 1
ATOM 815 O O . VAL A 1 109 ? 2.014 6.723 11.668 1.00 90.31 109 VAL A O 1
ATOM 818 N N . ASP A 1 110 ? 3.466 8.097 12.689 1.00 91.50 110 ASP A N 1
ATOM 819 C CA . ASP A 1 110 ? 2.584 8.401 13.823 1.00 91.50 110 ASP A CA 1
ATOM 820 C C . ASP A 1 110 ? 1.275 9.057 13.357 1.00 91.50 110 ASP A C 1
ATOM 822 O O . ASP A 1 110 ? 0.188 8.679 13.793 1.00 91.50 110 ASP A O 1
ATOM 826 N N . GLN A 1 111 ? 1.361 9.967 12.379 1.00 91.31 111 GLN A N 1
ATOM 827 C CA . GLN A 1 111 ? 0.182 10.604 11.785 1.00 91.31 111 GLN A CA 1
ATOM 828 C C . GLN A 1 111 ? -0.688 9.590 11.036 1.00 91.31 111 GLN A C 1
ATOM 830 O O . GLN A 1 111 ? -1.916 9.653 11.098 1.00 91.31 111 GLN A O 1
ATOM 835 N N . VAL A 1 112 ? -0.063 8.643 10.330 1.00 89.25 112 VAL A N 1
ATOM 836 C CA . VAL A 1 112 ? -0.784 7.567 9.639 1.00 89.25 112 VAL A CA 1
ATOM 837 C C . VAL A 1 112 ? -1.484 6.660 10.648 1.00 89.25 112 VAL A C 1
ATOM 839 O O . VAL A 1 112 ? -2.661 6.355 10.462 1.00 89.25 112 VAL A O 1
ATOM 842 N N . LEU A 1 113 ? -0.798 6.259 11.722 1.00 90.19 113 LEU A N 1
ATOM 843 C CA . LEU A 1 113 ? -1.362 5.408 12.771 1.00 90.19 113 LEU A CA 1
ATOM 844 C C . LEU A 1 113 ? -2.557 6.072 13.455 1.00 90.19 113 LEU A C 1
ATOM 846 O O . LEU A 1 113 ? -3.568 5.409 13.665 1.00 90.19 113 LEU A O 1
ATOM 850 N N . ASP A 1 114 ? -2.515 7.378 13.716 1.00 91.75 114 ASP A N 1
ATOM 851 C CA . ASP A 1 114 ? -3.659 8.103 14.284 1.00 91.75 114 ASP A CA 1
ATOM 852 C C . ASP A 1 114 ? -4.895 8.078 13.371 1.00 91.75 114 ASP A C 1
ATOM 854 O O . ASP A 1 114 ? -6.028 7.933 13.843 1.00 91.75 114 ASP A O 1
ATOM 858 N N . VAL A 1 115 ? -4.703 8.176 12.052 1.00 89.31 115 VAL A N 1
ATOM 859 C CA . VAL A 1 115 ? -5.801 8.038 11.082 1.00 89.31 115 VAL A CA 1
ATOM 860 C C . VAL A 1 115 ? -6.305 6.594 11.032 1.00 89.31 115 VAL A C 1
ATOM 862 O O . VAL A 1 115 ? -7.517 6.373 11.024 1.00 89.31 115 VAL A O 1
ATOM 865 N N . VAL A 1 116 ? -5.404 5.608 11.053 1.00 88.06 116 VAL A N 1
ATOM 866 C CA . VAL A 1 116 ? -5.763 4.180 11.082 1.00 88.06 116 VAL A CA 1
ATOM 867 C C . VAL A 1 116 ? -6.562 3.840 12.339 1.00 88.06 116 VAL A C 1
ATOM 869 O O . VAL A 1 116 ? -7.593 3.179 12.229 1.00 88.06 116 VAL A O 1
ATOM 872 N N . ARG A 1 117 ? -6.158 4.339 13.513 1.00 89.31 117 ARG A N 1
ATOM 873 C CA . ARG A 1 117 ? -6.894 4.173 14.777 1.00 89.31 117 ARG A CA 1
ATOM 874 C C . ARG A 1 117 ? -8.300 4.745 14.675 1.00 89.31 117 ARG A C 1
ATOM 876 O O . ARG A 1 117 ? -9.256 4.048 14.993 1.00 89.31 117 ARG A O 1
ATOM 883 N N . ARG A 1 118 ? -8.449 5.962 14.144 1.00 89.25 118 AR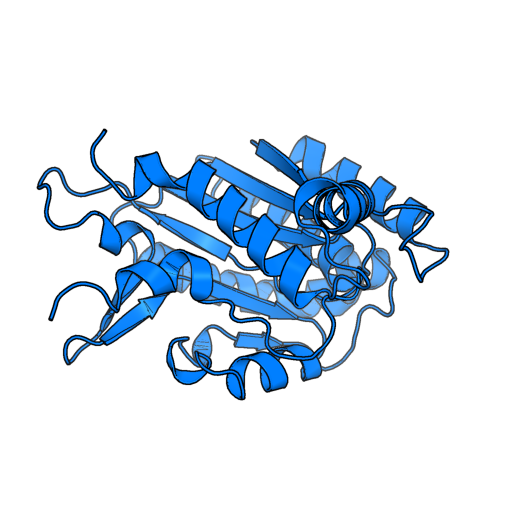G A N 1
ATOM 884 C CA . ARG A 1 118 ? -9.767 6.585 13.932 1.00 89.25 118 ARG A CA 1
ATOM 885 C C . ARG A 1 118 ? -10.662 5.744 13.018 1.00 89.25 118 ARG A C 1
ATOM 887 O O . ARG A 1 118 ? -11.852 5.589 13.285 1.00 89.25 118 ARG A O 1
ATOM 894 N N . GLU A 1 119 ? -10.113 5.204 11.932 1.00 84.62 119 GLU A N 1
ATOM 895 C CA . GLU A 1 119 ? -10.870 4.334 11.026 1.00 84.62 119 GLU A CA 1
ATOM 896 C C . GLU A 1 119 ? -11.198 2.981 11.679 1.00 84.62 119 GLU A C 1
ATOM 898 O O . GLU A 1 119 ? -12.311 2.481 11.498 1.00 84.62 119 GLU A O 1
ATOM 903 N N . ALA A 1 120 ? -10.300 2.420 12.491 1.00 84.50 120 ALA A N 1
ATOM 904 C CA . ALA A 1 120 ? -10.538 1.197 13.257 1.00 84.50 120 ALA A CA 1
ATOM 905 C C . ALA A 1 120 ? -11.622 1.386 14.334 1.00 84.50 120 ALA A C 1
ATOM 907 O O . ALA A 1 120 ? -12.505 0.543 14.452 1.00 84.50 120 ALA A O 1
ATOM 908 N N . GLU A 1 121 ? -11.619 2.508 15.056 1.00 86.00 121 GLU A N 1
ATOM 909 C CA . GLU A 1 121 ? -12.658 2.876 16.033 1.00 86.00 121 GLU A CA 1
ATOM 910 C C . GLU A 1 121 ? -14.022 3.123 15.377 1.00 86.00 121 GLU A C 1
ATOM 912 O O . GLU A 1 121 ? -15.061 2.903 15.994 1.00 86.00 121 GLU A O 1
ATOM 917 N N . SER A 1 122 ? -14.043 3.539 14.106 1.00 82.88 122 SER A N 1
ATOM 918 C CA . SER A 1 122 ? -15.283 3.694 13.330 1.00 82.88 122 SER A CA 1
ATOM 919 C C . SER A 1 122 ? -15.917 2.364 12.894 1.00 82.88 122 SER A C 1
ATOM 921 O O . SER A 1 122 ? -16.932 2.361 12.190 1.00 82.88 122 SER A O 1
ATOM 923 N N . CYS A 1 123 ? -15.294 1.234 13.230 1.00 78.69 123 CYS A N 1
ATOM 924 C CA . CYS A 1 123 ? -15.752 -0.102 12.879 1.00 78.69 123 CYS A CA 1
ATOM 925 C C . CYS A 1 123 ? -16.323 -0.815 14.106 1.00 78.69 123 CYS A C 1
ATOM 927 O O . CYS A 1 123 ? -15.683 -0.846 15.151 1.00 78.69 123 CYS A O 1
ATOM 929 N N . ASP A 1 124 ? -17.468 -1.487 13.954 1.00 77.88 124 ASP A N 1
ATOM 930 C CA . ASP A 1 124 ? -18.049 -2.286 15.044 1.00 77.88 124 ASP A CA 1
ATOM 931 C C . ASP A 1 124 ? -17.132 -3.457 15.443 1.00 77.88 124 ASP A C 1
ATOM 933 O O . ASP A 1 124 ? -16.931 -3.749 16.620 1.00 77.88 124 ASP A O 1
ATOM 937 N N . CYS A 1 125 ? -16.561 -4.142 14.446 1.00 80.44 125 CYS A N 1
ATOM 938 C CA . CYS A 1 125 ? -15.575 -5.197 14.648 1.00 80.44 125 CYS A CA 1
ATOM 939 C C . CYS A 1 125 ? -14.648 -5.303 13.436 1.00 80.44 125 CYS A C 1
ATOM 941 O O . CYS A 1 125 ? -15.079 -5.722 12.361 1.00 80.44 125 CYS A O 1
ATOM 943 N N . ILE A 1 126 ? -13.379 -4.935 13.616 1.00 82.88 126 ILE A N 1
ATOM 944 C CA . ILE A 1 126 ? -12.341 -5.065 12.590 1.00 82.88 126 ILE A CA 1
ATOM 945 C C . ILE A 1 126 ? -11.858 -6.517 12.470 1.00 82.88 126 ILE A C 1
ATOM 947 O O . ILE A 1 126 ? -11.454 -7.138 13.448 1.00 82.88 126 ILE A O 1
ATOM 951 N N . GLN A 1 127 ? -11.868 -7.067 11.264 1.00 81.94 127 GLN A N 1
ATOM 952 C CA . GLN A 1 127 ? -11.329 -8.388 10.950 1.00 81.94 127 GLN A CA 1
ATOM 953 C C . GLN A 1 127 ? -9.825 -8.316 10.657 1.00 81.94 127 GLN A C 1
ATOM 955 O O . GLN A 1 127 ? -9.052 -9.138 11.149 1.00 81.94 127 GLN A O 1
ATOM 960 N N . GLY A 1 128 ? -9.404 -7.320 9.881 1.00 86.69 128 GLY A N 1
ATOM 961 C CA . GLY A 1 128 ? -8.013 -7.179 9.479 1.00 86.69 128 GLY A CA 1
ATOM 962 C C . GLY A 1 128 ? -7.757 -5.997 8.560 1.00 86.69 128 GLY A C 1
ATOM 963 O O . GLY A 1 128 ? -8.683 -5.278 8.162 1.00 86.69 128 GLY A O 1
ATOM 964 N N . PHE A 1 129 ? -6.484 -5.848 8.213 1.00 86.31 129 PHE A N 1
ATOM 965 C CA . PHE A 1 129 ? -5.962 -4.802 7.349 1.00 86.31 129 PHE A CA 1
ATOM 966 C C . PHE A 1 129 ? -5.486 -5.401 6.029 1.00 86.31 129 PHE A C 1
ATOM 968 O O . PHE A 1 129 ? -4.802 -6.424 6.002 1.00 86.31 129 PHE A O 1
ATOM 975 N N . GLN A 1 130 ? -5.835 -4.740 4.930 1.00 86.12 130 GLN A N 1
ATOM 976 C CA . GLN A 1 130 ? -5.254 -5.014 3.617 1.00 86.12 130 GLN A CA 1
ATOM 977 C C . GLN A 1 130 ? -4.296 -3.889 3.269 1.00 86.12 130 GLN A C 1
ATOM 979 O O . GLN A 1 130 ? -4.733 -2.748 3.284 1.00 86.12 130 GLN A O 1
ATOM 984 N N . ILE A 1 131 ? -3.041 -4.189 2.948 1.00 85.44 131 ILE A N 1
ATOM 985 C CA . ILE A 1 131 ? -2.009 -3.202 2.606 1.00 85.44 131 ILE A CA 1
ATOM 986 C C . ILE A 1 131 ? -1.557 -3.421 1.172 1.00 85.44 131 ILE A C 1
ATOM 988 O O . ILE A 1 131 ? -1.101 -4.501 0.827 1.00 85.44 131 ILE A O 1
ATOM 992 N N . THR A 1 132 ? -1.646 -2.398 0.326 1.00 87.06 132 THR A N 1
ATOM 993 C CA . THR A 1 132 ? -1.114 -2.460 -1.046 1.00 87.06 132 THR A CA 1
ATOM 994 C C . THR A 1 132 ? 0.170 -1.652 -1.141 1.00 87.06 132 THR A C 1
ATOM 996 O O . THR A 1 132 ? 0.158 -0.467 -0.839 1.00 87.06 132 THR A O 1
ATOM 999 N N . HIS A 1 133 ? 1.283 -2.258 -1.546 1.00 85.19 133 HIS A N 1
ATOM 1000 C CA . HIS A 1 133 ? 2.567 -1.559 -1.634 1.00 85.19 133 HIS A CA 1
ATOM 1001 C C . HIS A 1 133 ? 3.506 -2.190 -2.671 1.00 85.19 133 HIS A C 1
ATOM 1003 O O . HIS A 1 133 ? 3.315 -3.330 -3.096 1.00 85.19 133 HIS A O 1
ATOM 1009 N N . SER A 1 134 ? 4.530 -1.446 -3.096 1.00 84.81 134 SER A N 1
ATOM 1010 C CA . SER A 1 134 ? 5.592 -1.970 -3.960 1.00 84.81 134 SER A CA 1
ATOM 1011 C C . SER A 1 134 ? 6.842 -2.302 -3.152 1.00 84.81 134 SER A C 1
ATOM 1013 O O . SER A 1 134 ? 7.211 -1.561 -2.244 1.00 84.81 134 SER A O 1
ATOM 1015 N N . LEU A 1 135 ? 7.521 -3.395 -3.504 1.00 85.94 135 LEU A N 1
ATOM 1016 C CA . LEU A 1 135 ? 8.778 -3.800 -2.861 1.00 85.94 135 LEU A CA 1
ATOM 1017 C C . LEU A 1 135 ? 10.008 -3.157 -3.512 1.00 85.94 135 LEU A C 1
ATOM 1019 O O . LEU A 1 135 ? 11.072 -3.114 -2.905 1.00 85.94 135 LEU A O 1
ATOM 1023 N N . GLY A 1 136 ? 9.874 -2.656 -4.742 1.00 81.44 136 GLY A N 1
ATOM 1024 C CA . GLY A 1 136 ? 10.961 -1.972 -5.446 1.00 81.44 136 GLY A CA 1
ATOM 1025 C C . GLY A 1 136 ? 11.194 -0.531 -4.976 1.00 81.44 136 GLY A C 1
ATOM 1026 O O . GLY A 1 136 ? 12.306 -0.018 -5.085 1.00 81.44 136 GLY A O 1
ATOM 1027 N N . GLY A 1 137 ? 10.169 0.124 -4.425 1.00 83.06 137 GLY A N 1
ATOM 1028 C CA . GLY A 1 137 ? 10.197 1.551 -4.105 1.00 83.06 137 GLY A CA 1
ATOM 1029 C C . GLY A 1 137 ? 10.833 1.914 -2.772 1.00 83.06 137 GLY A C 1
ATOM 1030 O O . GLY A 1 137 ? 10.897 1.107 -1.862 1.00 83.06 137 GLY A O 1
ATOM 1031 N N . GLY A 1 138 ? 11.232 3.173 -2.599 1.00 84.88 138 GLY A N 1
ATOM 1032 C CA . GLY A 1 138 ? 11.708 3.647 -1.291 1.00 84.88 138 GLY A CA 1
ATOM 1033 C C . GLY A 1 138 ? 10.564 3.792 -0.283 1.00 84.88 138 GLY A C 1
ATOM 1034 O O . GLY A 1 138 ? 10.656 3.326 0.849 1.00 84.88 138 GLY A O 1
ATOM 1035 N N . THR A 1 139 ? 9.457 4.399 -0.716 1.00 86.69 139 THR A N 1
ATOM 1036 C CA . THR A 1 139 ? 8.295 4.659 0.139 1.00 86.69 139 THR A CA 1
ATOM 1037 C C . THR A 1 139 ? 7.470 3.392 0.353 1.00 86.69 139 THR A C 1
ATOM 1039 O O . THR A 1 139 ? 7.247 2.989 1.490 1.00 86.69 139 THR A O 1
ATOM 1042 N N . GLY A 1 140 ? 7.060 2.720 -0.730 1.00 84.81 140 GLY A N 1
ATOM 1043 C CA . GLY A 1 140 ? 6.257 1.495 -0.643 1.00 84.81 140 GLY A CA 1
ATOM 1044 C C . GLY A 1 140 ? 6.965 0.375 0.123 1.00 84.81 140 GLY A C 1
ATOM 1045 O O . GLY A 1 140 ? 6.347 -0.290 0.954 1.00 84.81 140 GLY A O 1
ATOM 1046 N N . ALA A 1 141 ? 8.270 0.211 -0.098 1.00 86.88 141 ALA A N 1
ATOM 1047 C CA . ALA A 1 141 ? 9.031 -0.851 0.535 1.00 86.88 141 ALA A CA 1
ATOM 1048 C C . ALA A 1 141 ? 9.442 -0.448 1.961 1.00 86.88 141 ALA A C 1
ATOM 1050 O O . ALA A 1 141 ? 9.194 -1.213 2.884 1.00 86.88 141 ALA A O 1
ATOM 1051 N N . GLY A 1 142 ? 10.005 0.751 2.164 1.00 90.38 142 GLY A N 1
ATOM 1052 C CA . GLY A 1 142 ? 10.498 1.212 3.469 1.00 90.38 142 GLY A CA 1
ATOM 1053 C C . GLY A 1 142 ? 9.396 1.607 4.451 1.00 90.38 142 GLY A C 1
ATOM 1054 O O . GLY A 1 142 ? 9.271 1.013 5.526 1.00 90.38 142 GLY A O 1
ATOM 1055 N N . MET A 1 143 ? 8.578 2.594 4.075 1.00 89.81 143 MET A N 1
ATOM 1056 C CA . MET A 1 143 ? 7.481 3.079 4.921 1.00 89.81 143 MET A CA 1
ATOM 1057 C C . MET A 1 143 ? 6.366 2.035 5.028 1.00 89.81 143 MET A C 1
ATOM 1059 O O . MET A 1 143 ? 5.795 1.854 6.100 1.00 89.81 143 MET A O 1
ATOM 1063 N N . GLY A 1 144 ? 6.077 1.307 3.942 1.00 89.62 144 GLY A N 1
ATOM 1064 C CA . GLY A 1 144 ? 5.078 0.238 3.962 1.00 89.62 144 GLY A CA 1
ATOM 1065 C C . GLY A 1 144 ? 5.414 -0.857 4.974 1.00 89.62 144 GLY A C 1
ATOM 1066 O O . GLY A 1 144 ? 4.551 -1.227 5.765 1.00 89.62 144 GLY A O 1
ATOM 1067 N N . THR A 1 145 ? 6.666 -1.330 5.030 1.00 90.94 145 THR A N 1
ATOM 1068 C CA . THR A 1 145 ? 7.046 -2.349 6.025 1.00 90.94 145 THR A CA 1
ATOM 1069 C C . THR A 1 145 ? 7.125 -1.808 7.444 1.00 90.94 145 THR A C 1
ATOM 1071 O O . THR A 1 145 ? 6.788 -2.536 8.374 1.00 90.94 145 THR A O 1
ATOM 1074 N N . LEU A 1 146 ? 7.503 -0.536 7.624 1.00 91.94 146 LEU A N 1
ATOM 1075 C CA . LEU A 1 146 ? 7.423 0.121 8.932 1.00 91.94 146 LEU A CA 1
ATOM 1076 C C . LEU A 1 146 ? 5.979 0.132 9.450 1.00 91.94 146 LEU A C 1
ATOM 1078 O O . LEU A 1 146 ? 5.726 -0.242 10.594 1.00 91.94 146 LEU A O 1
ATOM 1082 N N . LEU A 1 147 ? 5.030 0.516 8.593 1.00 90.94 147 LEU A N 1
ATOM 1083 C CA . LEU A 1 147 ? 3.618 0.588 8.955 1.00 90.94 147 LEU A CA 1
ATOM 1084 C C . LEU A 1 147 ? 3.056 -0.790 9.325 1.00 90.94 147 LEU A C 1
ATOM 1086 O O . LEU A 1 147 ? 2.333 -0.905 10.309 1.00 90.94 147 LEU A O 1
ATOM 1090 N N . ILE A 1 148 ? 3.419 -1.836 8.577 1.00 91.12 148 ILE A N 1
ATOM 1091 C CA . ILE A 1 148 ? 3.008 -3.217 8.872 1.00 91.12 148 ILE A CA 1
ATOM 1092 C C . ILE A 1 148 ? 3.458 -3.625 10.281 1.00 91.12 148 ILE A C 1
ATOM 1094 O O . ILE A 1 148 ? 2.639 -4.106 11.063 1.00 91.12 148 ILE A O 1
ATOM 1098 N N . SER A 1 149 ? 4.729 -3.386 10.621 1.00 91.81 149 SER A N 1
ATOM 1099 C CA . SER A 1 149 ? 5.271 -3.697 11.950 1.00 91.81 149 SER A CA 1
ATOM 1100 C C . SER A 1 149 ? 4.519 -2.947 13.050 1.00 91.81 149 SER A C 1
ATOM 1102 O O . SER A 1 149 ? 4.128 -3.544 14.049 1.00 91.81 149 SER A O 1
ATOM 1104 N N . LYS A 1 150 ? 4.257 -1.647 12.862 1.00 91.69 150 LYS A N 1
ATOM 1105 C CA . LYS A 1 150 ? 3.552 -0.832 13.862 1.00 91.69 150 LYS A CA 1
ATOM 1106 C C . LYS A 1 150 ? 2.097 -1.222 14.059 1.00 91.69 150 LYS A C 1
ATOM 1108 O O . LYS A 1 150 ? 1.616 -1.260 15.187 1.00 91.69 150 LYS A O 1
ATOM 1113 N N . ILE A 1 151 ? 1.404 -1.587 12.991 1.00 90.38 151 ILE A N 1
ATOM 1114 C CA . ILE A 1 151 ? 0.023 -2.055 13.112 1.00 90.38 151 ILE A CA 1
ATOM 1115 C C . ILE A 1 151 ? -0.024 -3.431 13.763 1.00 90.38 151 ILE A C 1
ATOM 1117 O O . ILE A 1 151 ? -0.939 -3.688 14.538 1.00 90.38 151 ILE A O 1
ATOM 1121 N N . ARG A 1 152 ? 0.963 -4.297 13.514 1.00 89.75 152 ARG A N 1
ATOM 1122 C CA . ARG A 1 152 ? 1.056 -5.587 14.205 1.00 89.75 152 ARG A CA 1
ATOM 1123 C C . ARG A 1 152 ? 1.335 -5.424 15.702 1.00 89.75 152 ARG A C 1
ATOM 1125 O O . ARG A 1 152 ? 0.806 -6.205 16.485 1.00 89.75 152 ARG A O 1
ATOM 1132 N N . GLU A 1 153 ? 2.108 -4.410 16.098 1.00 92.12 153 GLU A N 1
ATOM 1133 C CA . GLU A 1 153 ? 2.313 -4.050 17.511 1.00 92.12 153 GLU A CA 1
ATOM 1134 C C . GLU A 1 153 ? 1.000 -3.609 18.190 1.00 92.12 153 GLU A C 1
ATOM 1136 O O . GLU A 1 153 ? 0.719 -4.033 19.310 1.00 92.12 153 GLU A O 1
ATOM 1141 N N . GLU A 1 154 ? 0.180 -2.787 17.527 1.00 90.00 154 GLU A N 1
ATOM 1142 C CA . GLU A 1 154 ? -1.077 -2.268 18.100 1.00 90.00 154 GLU A CA 1
ATOM 1143 C C . GLU A 1 154 ? -2.259 -3.240 18.012 1.00 90.00 154 GLU A C 1
ATOM 1145 O O . GLU A 1 154 ? -3.102 -3.291 18.909 1.00 90.00 154 GLU A O 1
ATOM 1150 N N . PHE A 1 155 ? -2.329 -4.016 16.933 1.00 88.81 155 PHE A N 1
ATOM 1151 C CA . PHE A 1 155 ? -3.432 -4.916 16.606 1.00 88.81 155 PHE A CA 1
ATOM 1152 C C . PHE A 1 155 ? -2.920 -6.349 16.356 1.00 88.81 155 PHE A C 1
ATOM 1154 O O . PHE A 1 155 ? -3.073 -6.871 15.248 1.00 88.81 155 PHE A O 1
ATOM 1161 N N . PRO A 1 156 ? -2.340 -7.020 17.371 1.00 89.19 156 PRO A N 1
ATOM 1162 C CA . PRO A 1 156 ? -1.674 -8.315 17.199 1.00 89.19 156 PRO A CA 1
ATOM 1163 C C . PRO A 1 156 ? -2.619 -9.441 16.758 1.00 89.19 156 PRO A C 1
ATOM 1165 O O . PRO A 1 156 ? -2.212 -10.321 16.006 1.00 89.19 156 PRO A O 1
ATOM 1168 N N . ASP A 1 157 ? -3.887 -9.390 17.173 1.00 87.88 157 ASP A N 1
ATOM 1169 C CA . ASP A 1 157 ? -4.887 -10.430 16.887 1.00 87.88 157 ASP A CA 1
ATOM 1170 C C . ASP A 1 157 ? -5.624 -10.229 15.548 1.00 87.88 157 ASP A C 1
ATOM 1172 O O . ASP A 1 157 ? -6.588 -10.939 15.249 1.00 87.88 157 ASP A O 1
ATOM 1176 N N . ARG A 1 158 ? -5.244 -9.219 14.754 1.00 86.81 158 ARG A N 1
ATOM 1177 C CA . ARG A 1 158 ? -5.914 -8.889 13.487 1.00 86.81 158 ARG A CA 1
ATOM 1178 C C . ARG A 1 158 ? -5.123 -9.417 12.301 1.00 86.81 158 ARG A C 1
ATOM 1180 O O . ARG A 1 158 ? -3.897 -9.344 12.281 1.00 86.81 158 ARG A O 1
ATOM 1187 N N . MET A 1 159 ? -5.854 -9.903 11.298 1.00 87.44 159 MET A N 1
ATOM 1188 C CA . MET A 1 159 ? -5.256 -10.447 10.082 1.00 87.44 159 MET A CA 1
ATOM 1189 C C . MET A 1 159 ? -4.575 -9.340 9.275 1.00 87.44 159 MET A C 1
ATOM 1191 O O . MET A 1 159 ? -5.184 -8.302 8.998 1.00 87.44 159 MET A O 1
ATOM 1195 N N . MET A 1 160 ? -3.338 -9.590 8.863 1.00 87.31 160 MET A N 1
ATOM 1196 C CA . MET A 1 160 ? -2.551 -8.699 8.021 1.00 87.31 160 MET A CA 1
ATOM 1197 C C . MET A 1 160 ? -2.345 -9.317 6.637 1.00 87.31 160 MET A C 1
ATOM 1199 O O . MET A 1 160 ? -1.547 -10.242 6.482 1.00 87.31 160 MET A O 1
ATOM 1203 N N . ALA A 1 161 ? -3.044 -8.787 5.630 1.00 87.81 161 ALA A N 1
ATOM 1204 C CA . ALA A 1 161 ? -2.910 -9.214 4.239 1.00 87.81 161 ALA A CA 1
ATOM 1205 C C . ALA A 1 161 ? -2.224 -8.128 3.402 1.00 87.81 161 ALA A C 1
ATOM 1207 O O . ALA A 1 161 ? -2.635 -6.966 3.420 1.00 87.81 161 ALA A O 1
ATOM 1208 N N . THR A 1 162 ? -1.207 -8.489 2.628 1.00 84.81 162 THR A N 1
ATOM 1209 C CA . THR A 1 162 ? -0.459 -7.548 1.788 1.00 84.81 162 THR A CA 1
ATOM 1210 C C . THR A 1 162 ? -0.610 -7.888 0.306 1.00 84.81 162 THR A C 1
ATOM 1212 O O . THR A 1 162 ? -0.599 -9.045 -0.100 1.00 84.81 162 THR A O 1
ATOM 1215 N N . PHE A 1 163 ? -0.767 -6.865 -0.528 1.00 87.00 163 PHE A N 1
ATOM 1216 C CA . PHE A 1 163 ? -0.691 -6.938 -1.983 1.00 87.00 163 PHE A CA 1
ATOM 1217 C C . PHE A 1 163 ? 0.600 -6.252 -2.404 1.00 87.00 163 PHE A C 1
ATOM 1219 O O . PHE A 1 163 ? 0.721 -5.024 -2.381 1.00 87.00 163 PHE A O 1
ATOM 1226 N N . SER A 1 164 ? 1.580 -7.077 -2.737 1.00 85.25 164 SER A N 1
ATOM 1227 C CA . SER A 1 164 ? 2.982 -6.711 -2.823 1.00 85.25 164 SER A CA 1
ATOM 1228 C C . SER A 1 164 ? 3.449 -6.811 -4.266 1.00 85.25 164 SER A C 1
ATOM 1230 O O . SER A 1 164 ? 3.566 -7.907 -4.814 1.00 85.25 164 SER A O 1
ATOM 1232 N N . VAL A 1 165 ? 3.733 -5.668 -4.893 1.00 85.25 165 VAL A N 1
ATOM 1233 C CA . VAL A 1 165 ? 4.293 -5.652 -6.252 1.00 85.25 165 VAL A CA 1
ATOM 1234 C C . VAL A 1 165 ? 5.781 -5.970 -6.175 1.00 85.25 165 VAL A C 1
ATOM 1236 O O . VAL A 1 165 ? 6.564 -5.177 -5.638 1.00 85.25 165 VAL A O 1
ATOM 1239 N N . VAL A 1 166 ? 6.159 -7.137 -6.693 1.00 84.31 166 VAL A N 1
ATOM 1240 C CA . VAL A 1 166 ? 7.549 -7.595 -6.722 1.00 84.31 166 VAL A CA 1
ATOM 1241 C C . VAL A 1 166 ? 8.283 -6.986 -7.920 1.00 84.31 166 VAL A C 1
ATOM 1243 O O . VAL A 1 166 ? 7.684 -6.803 -8.984 1.00 84.31 166 VAL A O 1
ATOM 1246 N N . PRO A 1 167 ? 9.569 -6.632 -7.766 1.00 78.62 167 PRO A N 1
ATOM 1247 C CA . PRO A 1 167 ? 10.346 -6.084 -8.870 1.00 78.62 167 PRO A CA 1
ATOM 1248 C C . PRO A 1 167 ? 10.605 -7.143 -9.950 1.00 78.62 167 PRO A C 1
ATOM 1250 O O . PRO A 1 167 ? 10.803 -8.318 -9.639 1.00 78.62 167 PRO A O 1
ATOM 1253 N N . SER A 1 168 ? 10.663 -6.713 -11.215 1.00 76.50 168 SER A N 1
ATOM 1254 C CA . SER A 1 168 ? 11.050 -7.558 -12.354 1.00 76.50 168 SER A CA 1
ATOM 1255 C C . SER A 1 168 ? 12.183 -6.906 -13.157 1.00 76.50 168 SER A C 1
ATOM 1257 O O . SER A 1 168 ? 12.110 -5.714 -13.464 1.00 76.50 168 SER A O 1
ATOM 1259 N N . PRO A 1 169 ? 13.191 -7.681 -13.598 1.00 70.06 169 PRO A N 1
ATOM 1260 C CA . PRO A 1 169 ? 14.340 -7.169 -14.343 1.00 70.06 169 PRO A CA 1
ATOM 1261 C C . PRO A 1 169 ? 13.992 -6.543 -15.702 1.00 70.06 169 PRO A C 1
ATOM 1263 O O . PRO A 1 169 ? 14.799 -5.783 -16.229 1.00 70.06 169 PRO A O 1
ATOM 1266 N N . LYS A 1 170 ? 12.833 -6.856 -16.298 1.00 66.31 170 LYS A N 1
ATOM 1267 C CA . LYS A 1 170 ? 12.444 -6.326 -17.620 1.00 66.31 170 LYS A CA 1
ATOM 1268 C C . LYS A 1 170 ? 11.692 -4.999 -17.560 1.00 66.31 170 LYS A C 1
ATOM 1270 O O . LYS A 1 170 ? 11.615 -4.307 -18.570 1.00 66.31 170 LYS A O 1
ATOM 1275 N N . VAL A 1 171 ? 11.104 -4.687 -16.409 1.00 62.66 171 VAL A N 1
ATOM 1276 C CA . VAL A 1 171 ? 10.177 -3.557 -16.214 1.00 62.66 171 VAL A CA 1
ATOM 1277 C C . VAL A 1 171 ? 10.715 -2.565 -15.171 1.00 62.66 171 VAL A C 1
ATOM 1279 O O . VAL A 1 171 ? 10.180 -1.475 -15.008 1.00 62.66 171 VAL A O 1
ATOM 1282 N N . SER A 1 172 ? 11.773 -2.945 -14.456 1.00 64.19 172 SER A N 1
ATOM 1283 C CA . SER A 1 172 ? 12.418 -2.137 -13.429 1.00 64.19 172 SER A CA 1
ATOM 1284 C C . SER A 1 172 ? 13.208 -0.968 -14.019 1.00 64.19 172 SER A C 1
ATOM 1286 O O . SER A 1 172 ? 14.105 -1.165 -14.839 1.00 64.19 172 SER A O 1
ATOM 1288 N N . ASP A 1 173 ? 12.917 0.241 -13.537 1.00 62.31 173 ASP A N 1
ATOM 1289 C CA . ASP A 1 173 ? 13.664 1.459 -13.874 1.00 62.31 173 ASP A CA 1
ATOM 1290 C C . ASP A 1 173 ? 14.793 1.752 -12.866 1.00 62.31 173 ASP A C 1
ATOM 1292 O O . ASP A 1 173 ? 15.593 2.667 -13.080 1.00 62.31 173 ASP A O 1
ATOM 1296 N N . THR A 1 174 ? 14.875 1.020 -11.742 1.00 71.62 174 THR A N 1
ATOM 1297 C CA . THR A 1 174 ? 15.796 1.362 -10.646 1.00 71.62 174 THR A CA 1
ATOM 1298 C C . THR A 1 174 ? 16.748 0.222 -10.288 1.00 71.62 174 THR A C 1
ATOM 1300 O O . THR A 1 174 ? 16.370 -0.912 -10.029 1.00 71.62 174 THR A O 1
ATOM 1303 N N . VAL A 1 175 ? 18.045 0.535 -10.229 1.00 81.75 175 VAL A N 1
ATOM 1304 C CA . VAL A 1 175 ? 19.101 -0.463 -9.963 1.00 81.75 175 VAL A CA 1
ATOM 1305 C C . VAL A 1 175 ? 19.094 -0.999 -8.526 1.00 81.75 175 VAL A C 1
ATOM 1307 O O . VAL A 1 175 ? 19.759 -1.989 -8.232 1.00 81.75 175 VAL A O 1
ATOM 1310 N N . VAL A 1 176 ? 18.363 -0.339 -7.623 1.00 86.75 176 VAL A N 1
ATOM 1311 C CA . VAL A 1 176 ? 18.329 -0.645 -6.185 1.00 86.75 176 VAL A CA 1
ATOM 1312 C C . VAL A 1 176 ? 17.117 -1.475 -5.754 1.00 86.75 176 VAL A C 1
ATOM 1314 O O . VAL A 1 176 ? 17.032 -1.843 -4.585 1.00 86.75 176 VAL A O 1
ATOM 1317 N N . GLU A 1 177 ? 16.205 -1.837 -6.663 1.00 84.81 177 GLU A N 1
ATOM 1318 C CA . GLU A 1 177 ? 15.028 -2.648 -6.303 1.00 84.81 177 GLU A CA 1
ATOM 1319 C C . GLU A 1 177 ? 15.369 -3.983 -5.646 1.00 84.81 177 GLU A C 1
ATOM 1321 O O . GLU A 1 177 ? 14.685 -4.331 -4.686 1.00 84.81 177 GLU A O 1
ATOM 1326 N N . PRO A 1 178 ? 16.418 -4.724 -6.065 1.00 88.25 178 PRO A N 1
ATOM 1327 C CA . PRO A 1 178 ? 16.777 -5.963 -5.382 1.00 88.25 178 PRO A CA 1
ATOM 1328 C C . PRO A 1 178 ? 17.153 -5.739 -3.911 1.00 88.25 178 PRO A C 1
ATOM 1330 O O . PRO A 1 178 ? 16.825 -6.567 -3.059 1.00 88.25 178 PRO A O 1
ATOM 1333 N N . TYR A 1 179 ? 17.795 -4.608 -3.593 1.00 90.94 179 TYR A N 1
ATOM 1334 C CA . TYR A 1 179 ? 18.121 -4.243 -2.213 1.00 90.94 179 TYR A CA 1
ATOM 1335 C C . TYR A 1 179 ? 16.856 -3.919 -1.417 1.00 90.94 179 TYR A C 1
ATOM 1337 O O . TYR A 1 179 ? 16.656 -4.485 -0.343 1.00 90.94 179 TYR A O 1
ATOM 1345 N N . ASN A 1 180 ? 15.985 -3.065 -1.962 1.00 90.12 180 ASN A N 1
ATOM 1346 C CA . ASN A 1 180 ? 14.728 -2.687 -1.312 1.00 90.12 180 ASN A CA 1
ATOM 1347 C C . ASN A 1 180 ? 13.832 -3.911 -1.077 1.00 90.12 180 ASN A C 1
ATOM 1349 O O . ASN A 1 180 ? 13.345 -4.113 0.033 1.00 90.12 180 ASN A O 1
ATOM 1353 N N . ALA A 1 181 ? 13.697 -4.783 -2.077 1.00 89.38 181 ALA A N 1
ATOM 1354 C CA . ALA A 1 181 ? 12.886 -5.987 -1.973 1.00 89.38 181 ALA A CA 1
ATOM 1355 C C . ALA A 1 181 ? 13.435 -6.959 -0.927 1.00 89.38 181 ALA A C 1
ATOM 1357 O O . ALA A 1 181 ? 12.663 -7.481 -0.130 1.00 89.38 181 ALA A O 1
ATOM 1358 N N . THR A 1 182 ? 14.753 -7.170 -0.874 1.00 91.94 182 THR A N 1
ATOM 1359 C CA . THR A 1 182 ? 15.359 -8.068 0.125 1.00 91.94 182 THR A CA 1
ATOM 1360 C C . THR A 1 182 ? 15.093 -7.579 1.550 1.00 91.94 182 THR A C 1
ATOM 1362 O O . THR A 1 182 ? 14.692 -8.364 2.410 1.00 91.94 182 THR A O 1
ATOM 1365 N N . LEU A 1 183 ? 15.266 -6.277 1.796 1.00 93.19 183 LEU A N 1
ATOM 1366 C CA . LEU A 1 183 ? 15.021 -5.672 3.108 1.00 93.19 183 LEU A CA 1
ATOM 1367 C C . LEU A 1 183 ? 13.534 -5.699 3.478 1.00 93.19 183 LEU A C 1
ATOM 1369 O O . LEU A 1 183 ? 13.186 -6.006 4.618 1.00 93.19 183 LEU A O 1
ATOM 1373 N N . SER A 1 184 ? 12.646 -5.450 2.515 1.00 91.19 184 SER A N 1
ATOM 1374 C CA . SER A 1 184 ? 11.206 -5.491 2.762 1.00 91.19 184 SER A CA 1
ATOM 1375 C C . SER A 1 184 ? 10.661 -6.893 2.981 1.00 91.19 184 SER A C 1
ATOM 1377 O O . SER A 1 184 ? 9.820 -7.073 3.856 1.00 91.19 184 SER A O 1
ATOM 1379 N N . VAL A 1 185 ? 11.136 -7.896 2.236 1.00 92.94 185 VAL A N 1
ATOM 1380 C CA . VAL A 1 185 ? 10.707 -9.292 2.420 1.00 92.94 185 VAL A CA 1
ATOM 1381 C C . VAL A 1 185 ? 11.041 -9.774 3.825 1.00 92.94 185 VAL A C 1
ATOM 1383 O O . VAL A 1 185 ? 10.206 -10.426 4.440 1.00 92.94 185 VAL A O 1
ATOM 1386 N N . HIS A 1 186 ? 12.206 -9.409 4.368 1.00 93.06 186 HIS A N 1
ATOM 1387 C CA . HIS A 1 186 ? 12.562 -9.763 5.743 1.00 93.06 186 HIS A CA 1
ATOM 1388 C C . HIS A 1 186 ? 11.503 -9.288 6.753 1.00 93.06 186 HIS A C 1
ATOM 1390 O O . HIS A 1 186 ? 11.061 -10.074 7.583 1.00 93.06 186 HIS A O 1
ATOM 1396 N N . GLN A 1 187 ? 11.038 -8.043 6.620 1.00 91.75 187 GLN A N 1
ATOM 1397 C CA . GLN A 1 187 ? 9.999 -7.477 7.485 1.00 91.75 187 GLN A CA 1
ATOM 1398 C C . GLN A 1 187 ? 8.608 -8.076 7.223 1.00 91.75 187 GLN A C 1
ATOM 1400 O O . GLN A 1 187 ? 7.820 -8.244 8.153 1.00 91.75 187 GLN A O 1
ATOM 1405 N N . LEU A 1 188 ? 8.292 -8.406 5.967 1.00 90.56 188 LEU A N 1
ATOM 1406 C CA . LEU A 1 188 ? 7.020 -9.033 5.594 1.00 90.56 188 LEU A CA 1
ATOM 1407 C C . LEU A 1 188 ? 6.893 -10.450 6.156 1.00 90.56 188 LEU A C 1
ATOM 1409 O O . LEU A 1 188 ? 5.824 -10.808 6.640 1.00 90.56 188 LEU A O 1
ATOM 1413 N N . VAL A 1 189 ? 7.970 -11.236 6.131 1.00 93.19 189 VAL A N 1
ATOM 1414 C CA . VAL A 1 189 ? 7.979 -12.615 6.647 1.00 93.19 189 VAL A CA 1
ATOM 1415 C C . VAL A 1 189 ? 7.632 -12.668 8.136 1.00 93.19 189 VAL A C 1
ATOM 1417 O O . VAL A 1 189 ? 7.005 -13.625 8.577 1.00 93.19 189 VAL A O 1
ATOM 1420 N N . GLU A 1 190 ? 8.018 -11.652 8.906 1.00 90.75 190 GLU A N 1
ATOM 1421 C CA . GLU A 1 190 ? 7.777 -11.619 10.351 1.00 90.75 190 GLU A CA 1
ATOM 1422 C C . GLU A 1 190 ? 6.399 -11.055 10.719 1.00 90.75 190 GLU A C 1
ATOM 1424 O O . GLU A 1 190 ? 5.815 -11.475 11.718 1.00 90.75 190 GLU A O 1
ATOM 1429 N N . ASN A 1 191 ? 5.870 -10.116 9.926 1.00 90.31 191 ASN A N 1
ATOM 1430 C CA . ASN A 1 191 ? 4.713 -9.310 10.329 1.00 90.31 191 ASN A CA 1
ATOM 1431 C C . ASN A 1 191 ? 3.447 -9.502 9.476 1.00 90.31 191 ASN A C 1
ATOM 1433 O O . ASN A 1 191 ? 2.379 -9.043 9.885 1.00 90.31 191 ASN A O 1
ATOM 1437 N N . SER A 1 192 ? 3.536 -10.122 8.295 1.00 88.62 192 SER A N 1
ATOM 1438 C CA . SER A 1 192 ? 2.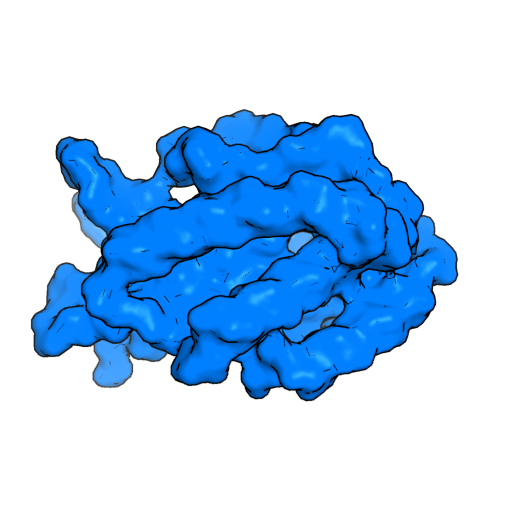366 -10.394 7.446 1.00 88.62 192 SER A CA 1
ATOM 1439 C C . SER A 1 192 ? 1.848 -11.816 7.650 1.00 88.62 192 SER A C 1
ATOM 1441 O O . SER A 1 192 ? 2.633 -12.758 7.735 1.00 88.62 192 SER A O 1
ATOM 1443 N N . ASP A 1 193 ? 0.524 -11.976 7.708 1.00 91.38 193 ASP A N 1
ATOM 1444 C CA . ASP A 1 193 ? -0.110 -13.297 7.780 1.00 91.38 193 ASP A CA 1
ATOM 1445 C C . ASP A 1 193 ? -0.317 -13.877 6.365 1.00 91.38 193 ASP A C 1
ATOM 1447 O O . ASP A 1 193 ? -0.203 -15.084 6.154 1.00 91.38 193 ASP A O 1
ATOM 1451 N N . GLU A 1 194 ? -0.584 -13.015 5.376 1.00 90.94 194 GLU A N 1
ATOM 1452 C CA . GLU A 1 194 ? -0.735 -13.382 3.965 1.00 90.94 194 GLU A CA 1
ATOM 1453 C C . GLU A 1 194 ? -0.104 -12.316 3.058 1.00 90.94 194 GLU A C 1
ATOM 1455 O O . GLU A 1 194 ? -0.333 -11.122 3.242 1.00 90.94 194 GLU A O 1
ATOM 1460 N N . THR A 1 195 ? 0.670 -12.742 2.055 1.00 89.62 195 THR A N 1
ATOM 1461 C CA . THR A 1 195 ? 1.272 -11.847 1.053 1.00 89.62 195 THR A CA 1
ATOM 1462 C C . THR A 1 195 ? 0.946 -12.319 -0.361 1.00 89.62 195 THR A C 1
ATOM 1464 O O . THR A 1 195 ? 1.376 -13.388 -0.796 1.00 89.62 195 THR A O 1
ATOM 1467 N N . PHE A 1 196 ? 0.230 -11.487 -1.115 1.00 89.25 196 PHE A N 1
ATOM 1468 C CA . PHE A 1 196 ? -0.022 -11.662 -2.540 1.00 89.25 196 PHE A CA 1
ATOM 1469 C C . PHE A 1 196 ? 1.095 -11.005 -3.349 1.00 89.25 196 PHE A C 1
ATOM 1471 O O . PHE A 1 196 ? 1.132 -9.783 -3.507 1.00 89.25 196 PHE A O 1
ATOM 1478 N N . CYS A 1 197 ? 1.992 -11.821 -3.895 1.00 89.12 197 CYS A N 1
ATOM 1479 C CA . CYS A 1 197 ? 3.062 -11.354 -4.771 1.00 89.12 197 CYS A CA 1
ATOM 1480 C C . CYS A 1 197 ? 2.531 -11.097 -6.187 1.00 89.12 197 CYS A C 1
ATOM 1482 O O . CYS A 1 197 ? 2.103 -12.021 -6.879 1.00 89.12 197 CYS A O 1
ATOM 1484 N N . ILE A 1 198 ? 2.586 -9.843 -6.628 1.00 86.44 198 ILE A N 1
ATOM 1485 C CA . ILE A 1 198 ? 2.149 -9.403 -7.953 1.00 86.44 198 ILE A CA 1
ATOM 1486 C C . ILE A 1 198 ? 3.384 -9.079 -8.788 1.00 86.44 198 ILE A C 1
ATOM 1488 O O . ILE A 1 198 ? 4.110 -8.136 -8.483 1.00 86.44 198 ILE A O 1
ATOM 1492 N N . ASP A 1 199 ? 3.611 -9.845 -9.852 1.00 85.81 199 ASP A N 1
ATOM 1493 C CA . ASP A 1 199 ? 4.709 -9.610 -10.788 1.00 85.81 199 ASP A CA 1
ATOM 1494 C C . ASP A 1 199 ? 4.225 -8.804 -11.998 1.00 85.81 199 ASP A C 1
ATOM 1496 O O . ASP A 1 199 ? 3.369 -9.249 -12.768 1.00 85.81 199 ASP A O 1
ATOM 1500 N N . ASN A 1 200 ? 4.805 -7.619 -12.182 1.00 80.06 200 ASN A N 1
ATOM 1501 C CA . ASN A 1 200 ? 4.502 -6.766 -13.322 1.00 80.06 200 ASN A CA 1
ATOM 1502 C C . ASN A 1 200 ? 4.820 -7.451 -14.653 1.00 80.06 200 ASN A C 1
ATOM 1504 O O . ASN A 1 200 ? 4.034 -7.317 -15.585 1.00 80.06 200 ASN A O 1
ATOM 1508 N N . GLU A 1 201 ? 5.914 -8.205 -14.767 1.00 83.44 201 GLU A N 1
ATOM 1509 C CA . GLU A 1 201 ? 6.275 -8.880 -16.020 1.00 83.44 201 GLU A CA 1
ATOM 1510 C C . GLU A 1 201 ? 5.236 -9.925 -16.418 1.00 83.44 201 GLU A C 1
ATOM 1512 O O . GLU A 1 201 ? 4.805 -9.959 -17.573 1.00 83.44 201 GLU A O 1
ATOM 1517 N N . ALA A 1 202 ? 4.762 -10.712 -15.453 1.00 86.62 202 ALA A N 1
ATOM 1518 C CA . ALA A 1 202 ? 3.675 -11.654 -15.679 1.00 86.62 202 ALA A CA 1
ATOM 1519 C C . ALA A 1 202 ? 2.380 -10.940 -16.107 1.00 86.62 202 ALA A C 1
ATOM 1521 O O . ALA A 1 202 ? 1.694 -11.403 -17.022 1.00 86.62 202 ALA A O 1
ATOM 1522 N N . LEU A 1 203 ? 2.053 -9.791 -15.502 1.00 84.44 203 LEU A N 1
ATOM 1523 C CA . LEU A 1 203 ? 0.897 -8.985 -15.912 1.00 84.44 203 LEU A CA 1
ATOM 1524 C C . LEU A 1 203 ? 1.056 -8.443 -17.340 1.00 84.44 203 LEU A C 1
ATOM 1526 O O . LEU A 1 203 ? 0.117 -8.536 -18.133 1.00 84.44 203 LEU A O 1
ATOM 1530 N N . TYR A 1 204 ? 2.240 -7.932 -17.691 1.00 84.31 204 TYR A N 1
ATOM 1531 C CA . TYR A 1 204 ? 2.570 -7.482 -19.047 1.00 84.31 204 TYR A CA 1
ATOM 1532 C C . TYR A 1 204 ? 2.383 -8.613 -20.066 1.00 84.31 204 TYR A C 1
ATOM 1534 O O . TYR A 1 204 ? 1.720 -8.424 -21.091 1.00 84.31 204 TYR A O 1
ATOM 1542 N N . ASP A 1 205 ? 2.894 -9.806 -19.758 1.00 87.69 205 ASP A N 1
ATOM 1543 C CA . ASP A 1 205 ? 2.759 -10.996 -20.597 1.00 87.69 205 ASP A CA 1
ATOM 1544 C C . ASP A 1 205 ? 1.291 -11.408 -20.792 1.00 87.69 205 ASP A C 1
ATOM 1546 O O . ASP A 1 205 ? 0.888 -11.742 -21.910 1.00 87.69 205 ASP A O 1
ATOM 1550 N N . ILE A 1 206 ? 0.462 -11.350 -19.744 1.00 88.62 206 ILE A N 1
ATOM 1551 C CA . ILE A 1 206 ? -0.979 -11.645 -19.833 1.00 88.62 206 ILE A CA 1
ATOM 1552 C C . ILE A 1 206 ? -1.691 -10.613 -20.716 1.00 88.62 206 ILE A C 1
ATOM 1554 O O . ILE A 1 206 ? -2.482 -10.984 -21.592 1.00 88.62 206 ILE A O 1
ATOM 1558 N N . CYS A 1 207 ? -1.411 -9.322 -20.529 1.00 86.62 207 CYS A N 1
ATOM 1559 C CA . CYS A 1 207 ? -2.020 -8.261 -21.327 1.00 86.62 207 CYS A CA 1
ATOM 1560 C C . CYS A 1 207 ? -1.649 -8.370 -22.814 1.00 86.62 207 CYS A C 1
ATOM 1562 O O . CYS A 1 207 ? -2.514 -8.214 -23.680 1.00 86.62 207 CYS A O 1
ATOM 1564 N N . MET A 1 208 ? -0.394 -8.696 -23.124 1.00 86.62 208 MET A N 1
ATOM 1565 C CA . MET A 1 208 ? 0.053 -8.857 -24.508 1.00 86.62 208 MET A CA 1
ATOM 1566 C C . MET A 1 208 ? -0.456 -10.152 -25.146 1.00 86.62 208 MET A C 1
ATOM 1568 O O . MET A 1 208 ? -1.020 -10.120 -26.240 1.00 86.62 208 MET A O 1
ATOM 1572 N N . ARG A 1 209 ? -0.276 -11.305 -24.487 1.00 89.56 209 ARG A N 1
ATOM 1573 C CA . ARG A 1 209 ? -0.565 -12.618 -25.094 1.00 89.56 209 ARG A CA 1
ATOM 1574 C C . ARG A 1 209 ? -2.049 -12.961 -25.069 1.00 89.56 209 ARG A C 1
ATOM 1576 O O . ARG A 1 209 ? -2.576 -13.452 -26.066 1.00 89.56 209 ARG A O 1
ATOM 1583 N N . THR A 1 210 ? -2.723 -12.704 -23.950 1.00 90.06 210 THR A N 1
ATOM 1584 C CA . THR A 1 210 ? -4.117 -13.121 -23.739 1.00 90.06 210 THR A CA 1
ATOM 1585 C C . THR A 1 210 ? -5.095 -12.033 -24.161 1.00 90.06 210 THR A C 1
ATOM 1587 O O . THR A 1 210 ? -6.012 -12.303 -24.936 1.00 90.06 210 THR A O 1
ATOM 1590 N N . LEU A 1 211 ? -4.891 -10.795 -23.695 1.00 87.25 211 LEU A N 1
ATOM 1591 C CA . LEU A 1 211 ? -5.780 -9.667 -24.015 1.00 87.25 211 LEU A CA 1
ATOM 1592 C C . LEU A 1 211 ? -5.469 -9.021 -25.375 1.00 87.25 211 LEU A C 1
ATOM 1594 O O . LEU A 1 211 ? -6.256 -8.205 -25.850 1.00 87.25 211 LEU A O 1
ATOM 1598 N N . LYS A 1 212 ? -4.364 -9.421 -26.025 1.00 90.38 212 LYS A N 1
ATOM 1599 C CA . LYS A 1 212 ? -3.930 -8.939 -27.347 1.00 90.38 212 LYS A CA 1
ATOM 1600 C C . LYS A 1 212 ? -3.767 -7.417 -27.406 1.00 90.38 212 LYS A C 1
ATOM 1602 O O . LYS A 1 212 ? -4.021 -6.800 -28.441 1.00 90.38 212 LYS A O 1
ATOM 1607 N N . LEU A 1 213 ? -3.340 -6.810 -26.298 1.00 86.81 213 LEU A N 1
ATOM 1608 C CA . LEU A 1 213 ? -3.034 -5.385 -26.235 1.00 86.81 213 LEU A CA 1
ATOM 1609 C C . LEU A 1 213 ? -1.609 -5.153 -26.764 1.00 86.81 213 LEU A C 1
ATOM 1611 O O . LEU A 1 213 ? -0.667 -5.709 -26.200 1.00 86.81 213 LEU A O 1
ATOM 1615 N N . PRO A 1 214 ? -1.419 -4.349 -27.828 1.00 79.69 214 PRO A N 1
ATOM 1616 C CA . PRO A 1 214 ? -0.108 -4.184 -28.457 1.00 79.69 214 PRO A CA 1
ATOM 1617 C C . PRO A 1 214 ? 0.888 -3.416 -27.579 1.00 79.69 214 PRO A C 1
ATOM 1619 O O . PRO A 1 214 ? 2.071 -3.723 -27.615 1.00 79.69 214 PRO A O 1
ATOM 1622 N N . ASN A 1 215 ? 0.414 -2.451 -26.783 1.00 82.12 215 ASN A N 1
ATOM 1623 C CA . ASN A 1 215 ? 1.212 -1.662 -25.841 1.00 82.12 215 ASN A CA 1
ATOM 1624 C C . ASN A 1 215 ? 0.411 -1.480 -24.540 1.00 82.12 215 ASN A C 1
ATOM 1626 O O . ASN A 1 215 ? -0.310 -0.487 -24.415 1.00 82.12 215 ASN A O 1
ATOM 1630 N N . PRO A 1 216 ? 0.455 -2.447 -23.609 1.00 81.94 216 PRO A N 1
ATOM 1631 C CA . PRO A 1 216 ? -0.245 -2.332 -22.335 1.00 81.94 216 PRO A CA 1
ATOM 1632 C C . PRO A 1 216 ? 0.316 -1.173 -21.506 1.00 81.94 216 PRO A C 1
ATOM 1634 O O . PRO A 1 216 ? 1.528 -0.995 -21.387 1.00 81.94 216 PRO A O 1
ATOM 1637 N N . SER A 1 217 ? -0.581 -0.378 -20.935 1.00 81.31 217 SER A N 1
ATOM 1638 C CA . SER A 1 217 ? -0.253 0.719 -20.029 1.00 81.31 217 SER A CA 1
ATOM 1639 C C . SER A 1 217 ? -0.393 0.283 -18.568 1.00 81.31 217 SER A C 1
ATOM 1641 O O . SER A 1 217 ? -1.091 -0.683 -18.260 1.00 81.31 217 SER A O 1
ATOM 1643 N N . TYR A 1 218 ? 0.177 1.047 -17.631 1.00 75.56 218 TYR A N 1
ATOM 1644 C CA . TYR A 1 218 ? -0.057 0.818 -16.197 1.00 75.56 218 TYR A CA 1
ATOM 1645 C C . TYR A 1 218 ? -1.545 0.858 -15.813 1.00 75.56 218 TYR A C 1
ATOM 1647 O O . TYR A 1 218 ? -1.944 0.183 -14.872 1.00 75.56 218 TYR A O 1
ATOM 1655 N N . GLY A 1 219 ? -2.385 1.598 -16.547 1.00 77.88 219 GLY A N 1
ATOM 1656 C CA . GLY A 1 219 ? -3.834 1.581 -16.329 1.00 77.88 219 GLY A CA 1
ATOM 1657 C C . GLY A 1 219 ? -4.452 0.204 -16.590 1.00 77.88 219 GLY A C 1
ATOM 1658 O O . GLY A 1 219 ? -5.307 -0.240 -15.825 1.00 77.88 219 GLY A O 1
ATOM 1659 N N . ASP A 1 220 ? -3.973 -0.499 -17.618 1.00 80.75 220 ASP A N 1
ATOM 1660 C CA . ASP A 1 220 ? -4.438 -1.844 -17.975 1.00 80.75 220 ASP A CA 1
ATOM 1661 C C . ASP A 1 220 ? -3.983 -2.882 -16.942 1.00 80.75 220 ASP A C 1
ATOM 1663 O O . ASP A 1 220 ? -4.774 -3.722 -16.505 1.00 80.75 220 ASP A O 1
ATOM 1667 N N . LEU A 1 221 ? -2.728 -2.778 -16.493 1.00 81.38 221 LEU A N 1
ATOM 1668 C CA . LEU A 1 221 ? -2.184 -3.624 -15.428 1.00 81.38 221 LEU A CA 1
ATOM 1669 C C . LEU A 1 221 ? -2.956 -3.425 -14.122 1.00 81.38 221 LEU A C 1
ATOM 1671 O O . LEU A 1 221 ? -3.411 -4.393 -13.515 1.00 81.38 221 LEU A O 1
ATOM 1675 N N . ASN A 1 222 ? -3.170 -2.172 -13.723 1.00 80.88 222 ASN A N 1
ATOM 1676 C CA . ASN A 1 222 ? -3.903 -1.838 -12.505 1.00 80.88 222 ASN A CA 1
ATOM 1677 C C . ASN A 1 222 ? -5.353 -2.324 -12.567 1.00 80.88 222 ASN A C 1
ATOM 1679 O O . ASN A 1 222 ? -5.891 -2.783 -11.561 1.00 80.88 222 ASN A O 1
ATOM 1683 N N . HIS A 1 223 ? -5.982 -2.296 -13.7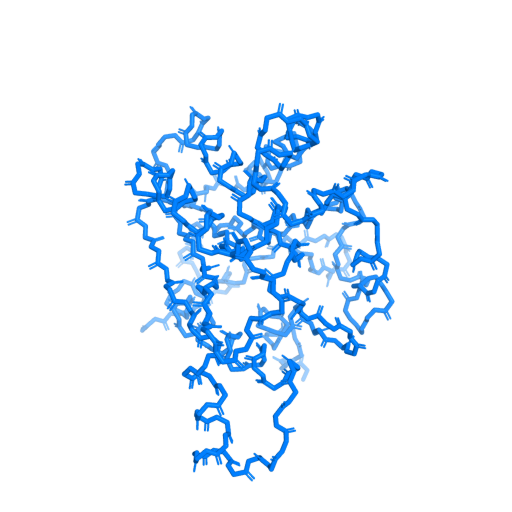45 1.00 81.88 223 HIS A N 1
ATOM 1684 C CA . HIS A 1 223 ? -7.308 -2.878 -13.923 1.00 81.88 223 HIS A CA 1
ATOM 1685 C C . HIS A 1 223 ? -7.299 -4.392 -13.660 1.00 81.88 223 HIS A C 1
ATOM 1687 O O . HIS A 1 223 ? -8.167 -4.893 -12.941 1.00 81.88 223 HIS A O 1
ATOM 1693 N N . LEU A 1 224 ? -6.309 -5.122 -14.179 1.00 82.06 224 LEU A N 1
ATOM 1694 C CA . LEU A 1 224 ? -6.177 -6.561 -13.943 1.00 82.06 224 LEU A CA 1
ATOM 1695 C C . LEU A 1 224 ? -5.917 -6.878 -12.462 1.00 82.06 224 LEU A C 1
ATOM 1697 O O . LEU A 1 224 ? -6.601 -7.727 -11.892 1.00 82.06 224 LEU A O 1
ATOM 1701 N N . VAL A 1 225 ? -5.001 -6.149 -11.821 1.00 83.06 225 VAL A N 1
ATOM 1702 C CA . VAL A 1 225 ? -4.718 -6.280 -10.381 1.00 83.06 225 VAL A CA 1
ATOM 1703 C C . VAL A 1 225 ? -5.973 -6.020 -9.554 1.00 83.06 225 VAL A C 1
ATOM 1705 O O . VAL A 1 225 ? -6.322 -6.824 -8.690 1.00 83.06 225 VAL A O 1
ATOM 1708 N N . SER A 1 226 ? -6.714 -4.955 -9.871 1.00 80.12 226 SER A N 1
ATOM 1709 C CA . SER A 1 226 ? -7.959 -4.631 -9.173 1.00 80.12 226 SER A CA 1
ATOM 1710 C C . SER A 1 226 ? -8.980 -5.771 -9.275 1.00 80.12 226 SER A C 1
ATOM 1712 O O . SER A 1 226 ? -9.631 -6.110 -8.287 1.00 80.12 226 SER A O 1
ATOM 1714 N N . ALA A 1 227 ? -9.081 -6.435 -10.432 1.00 82.50 227 ALA A N 1
ATOM 1715 C CA . ALA A 1 227 ? -9.989 -7.560 -10.627 1.00 82.50 227 ALA A CA 1
ATOM 1716 C C . ALA A 1 227 ? -9.611 -8.766 -9.751 1.00 82.50 227 ALA A C 1
ATOM 1718 O O . ALA A 1 227 ? -10.497 -9.387 -9.162 1.00 82.50 227 ALA A O 1
ATOM 1719 N N . VAL A 1 228 ? -8.313 -9.054 -9.606 1.00 82.62 228 VAL A N 1
ATOM 1720 C CA . VAL A 1 228 ? -7.808 -10.109 -8.711 1.00 82.62 228 VAL A CA 1
ATOM 1721 C C . VAL A 1 228 ? -8.124 -9.782 -7.252 1.00 82.62 228 VAL A C 1
ATOM 1723 O O . VAL A 1 228 ? -8.710 -10.613 -6.559 1.00 82.62 228 VAL A O 1
ATOM 1726 N N . MET A 1 229 ? -7.839 -8.556 -6.802 1.00 82.12 229 MET A N 1
ATOM 1727 C CA . MET A 1 229 ? -8.167 -8.103 -5.441 1.00 82.12 229 MET A CA 1
ATOM 1728 C C . MET A 1 229 ? -9.676 -8.184 -5.159 1.00 82.12 229 MET A C 1
ATOM 1730 O O . MET A 1 229 ? -10.103 -8.590 -4.075 1.00 82.12 229 MET A O 1
ATOM 1734 N N . SER A 1 230 ? -10.509 -7.860 -6.155 1.00 81.81 230 SER A N 1
ATOM 1735 C CA . SER A 1 230 ? -11.960 -8.075 -6.091 1.00 81.81 230 SER A CA 1
ATOM 1736 C C . SER A 1 230 ? -12.293 -9.543 -5.868 1.00 81.81 230 SER A C 1
ATOM 1738 O O . SER A 1 230 ? -13.084 -9.863 -4.985 1.00 81.81 230 SER A O 1
ATOM 1740 N N . GLY A 1 231 ? -11.694 -10.434 -6.662 1.00 83.00 231 GLY A N 1
ATOM 1741 C CA . GLY A 1 231 ? -11.928 -11.874 -6.599 1.00 83.00 231 GLY A CA 1
ATOM 1742 C C . GLY A 1 231 ? -11.676 -12.421 -5.199 1.00 83.00 231 GLY A C 1
ATOM 1743 O O . GLY A 1 231 ? -12.587 -12.992 -4.604 1.00 83.00 231 GLY A O 1
ATOM 1744 N N . VAL A 1 232 ? -10.499 -12.132 -4.637 1.00 82.38 232 VAL A N 1
ATOM 1745 C CA . VAL A 1 232 ? -10.095 -12.560 -3.283 1.00 82.38 232 VAL A CA 1
ATOM 1746 C C . VAL A 1 232 ? -11.094 -12.096 -2.217 1.00 82.38 232 VAL A C 1
ATOM 1748 O O . VAL A 1 232 ? -11.458 -12.847 -1.319 1.00 82.38 232 VAL A O 1
ATOM 1751 N N . THR A 1 233 ? -11.606 -10.874 -2.342 1.00 81.06 233 THR A N 1
ATOM 1752 C CA . THR A 1 233 ? -12.500 -10.258 -1.346 1.00 81.06 233 THR A CA 1
ATOM 1753 C C . THR A 1 233 ? -13.985 -10.489 -1.626 1.00 81.06 233 THR A C 1
ATOM 1755 O O . THR A 1 233 ? -14.840 -9.919 -0.949 1.00 81.06 233 THR A O 1
ATOM 1758 N N . THR A 1 234 ? -14.341 -11.293 -2.634 1.00 81.19 234 THR A N 1
ATOM 1759 C CA . THR A 1 234 ? -15.746 -11.500 -3.034 1.00 81.19 234 THR A CA 1
ATOM 1760 C C . THR A 1 234 ? -16.547 -12.166 -1.920 1.00 81.19 234 THR A C 1
ATOM 1762 O O . THR A 1 234 ? -17.645 -11.707 -1.618 1.00 81.19 234 THR A O 1
ATOM 1765 N N . CYS A 1 235 ? -15.972 -13.166 -1.249 1.00 79.00 235 CYS A N 1
ATOM 1766 C CA . CYS A 1 235 ? -16.627 -13.898 -0.159 1.00 79.00 235 CYS A CA 1
ATOM 1767 C C . CYS A 1 235 ? -16.917 -13.027 1.074 1.00 79.00 235 CYS A C 1
ATOM 1769 O O . CYS A 1 235 ? -17.795 -13.354 1.862 1.00 79.00 235 CYS A O 1
ATOM 1771 N N . LEU A 1 236 ? -16.193 -11.914 1.242 1.00 74.31 236 LEU A N 1
ATOM 1772 C CA . LEU A 1 236 ? -16.457 -10.944 2.310 1.00 74.31 236 LEU A CA 1
ATOM 1773 C C . LEU A 1 236 ? -17.603 -9.990 1.942 1.00 74.31 236 LEU A C 1
ATOM 1775 O O . LEU A 1 236 ? -18.272 -9.449 2.816 1.00 74.31 236 LEU A O 1
ATOM 1779 N N . ARG A 1 237 ? -17.819 -9.760 0.641 1.00 72.88 237 ARG A N 1
ATOM 1780 C CA . ARG A 1 237 ? -18.742 -8.743 0.111 1.00 72.88 237 ARG A CA 1
ATOM 1781 C C . ARG A 1 237 ? -20.083 -9.299 -0.341 1.00 72.88 237 ARG A C 1
ATOM 1783 O O . ARG A 1 237 ? -21.017 -8.524 -0.524 1.00 72.88 237 ARG A O 1
ATOM 1790 N N . PHE A 1 238 ? -20.181 -10.601 -0.576 1.00 74.56 238 PHE A N 1
ATOM 1791 C CA . PHE A 1 238 ? -21.390 -11.233 -1.084 1.00 74.56 238 PHE A CA 1
ATOM 1792 C C . PHE A 1 238 ? -21.645 -12.558 -0.368 1.00 74.56 238 PHE A C 1
ATOM 1794 O O . PHE A 1 238 ? -20.686 -13.254 -0.032 1.00 74.56 238 PHE A O 1
ATOM 1801 N N . PRO A 1 239 ? -22.921 -12.921 -0.147 1.00 73.00 239 PRO A N 1
ATOM 1802 C CA . PRO A 1 239 ? -23.258 -14.251 0.336 1.00 73.00 239 PRO A CA 1
ATOM 1803 C C . PRO A 1 239 ? -22.830 -15.305 -0.697 1.00 73.00 239 PRO A C 1
ATOM 1805 O O . PRO A 1 239 ? -23.003 -15.092 -1.901 1.00 73.00 239 PRO A O 1
ATOM 1808 N N . GLY A 1 240 ? -22.248 -16.401 -0.204 1.00 62.94 240 GLY A N 1
ATOM 1809 C CA . GLY A 1 240 ? -21.850 -17.573 -0.991 1.00 62.94 240 GLY A CA 1
ATOM 1810 C C . GLY A 1 240 ? -22.975 -18.575 -1.198 1.00 62.94 240 GLY A C 1
ATOM 1811 O O . GLY A 1 240 ? -23.938 -18.561 -0.398 1.00 62.94 240 GLY A O 1
#